Protein AF-A0A497JBJ8-F1 (afdb_monomer)

pLDDT: mean 74.03, std 16.76, range [29.61, 95.31]

Structure (mmCIF, N/CA/C/O backbone):
data_AF-A0A497JBJ8-F1
#
_entry.id   AF-A0A497JBJ8-F1
#
loop_
_atom_site.group_PDB
_atom_site.id
_atom_site.type_symbol
_atom_site.label_atom_id
_atom_site.label_alt_id
_atom_site.label_comp_id
_atom_site.label_asym_id
_atom_site.label_entity_id
_atom_site.label_seq_id
_atom_site.pdbx_PDB_ins_code
_atom_site.Cartn_x
_atom_site.Cartn_y
_atom_site.Cartn_z
_atom_site.occupancy
_atom_site.B_iso_or_equiv
_atom_site.auth_seq_id
_atom_site.auth_comp_id
_atom_site.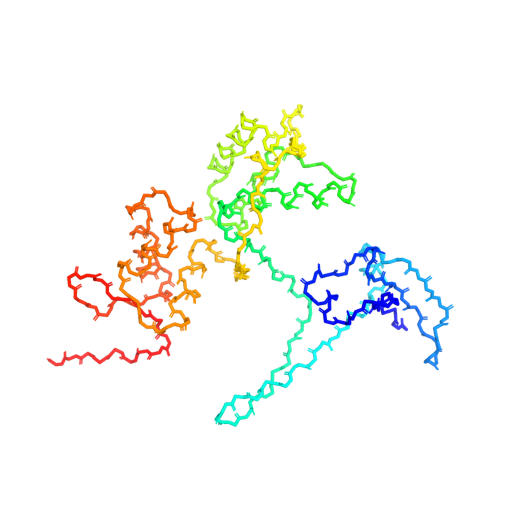auth_asym_id
_atom_site.auth_atom_id
_atom_site.pdbx_PDB_model_num
ATOM 1 N N . MET A 1 1 ? -12.194 19.991 -27.698 1.00 61.19 1 MET A N 1
ATOM 2 C CA . MET A 1 1 ? -13.024 18.857 -28.161 1.00 61.19 1 MET A CA 1
ATOM 3 C C . MET A 1 1 ? -12.540 17.621 -27.415 1.00 61.19 1 MET A C 1
ATOM 5 O O . MET A 1 1 ? -11.326 17.440 -27.381 1.00 61.19 1 MET A O 1
ATOM 9 N N . PRO A 1 2 ? -13.390 16.888 -26.672 1.00 79.44 2 PRO A N 1
ATOM 10 C CA . PRO A 1 2 ? -12.867 15.990 -25.649 1.00 79.44 2 PRO A CA 1
ATOM 11 C C . PRO A 1 2 ? -12.623 14.581 -26.190 1.00 79.44 2 PRO A C 1
ATOM 13 O O . PRO A 1 2 ? -13.564 13.861 -26.517 1.00 79.44 2 PRO A O 1
ATOM 16 N N . TRP A 1 3 ? -11.357 14.169 -26.179 1.00 85.94 3 TRP A N 1
ATOM 17 C CA . TRP A 1 3 ? -11.003 12.755 -26.106 1.00 85.94 3 TRP A CA 1
ATOM 18 C C . TRP A 1 3 ? -11.640 12.132 -24.865 1.00 85.94 3 TRP A C 1
ATOM 20 O O . TRP A 1 3 ? -11.809 12.806 -23.845 1.00 85.94 3 TRP A O 1
ATOM 30 N N . LYS A 1 4 ? -11.998 10.854 -24.927 1.00 88.56 4 LYS A N 1
ATOM 31 C CA . LYS A 1 4 ? -12.607 10.115 -23.819 1.00 88.56 4 LYS A CA 1
ATOM 32 C C . LYS A 1 4 ? -11.946 8.756 -23.676 1.00 88.56 4 LYS A C 1
ATOM 34 O O . LYS A 1 4 ? -11.524 8.168 -24.665 1.00 88.56 4 LYS A O 1
ATOM 39 N N . VAL A 1 5 ? -11.879 8.255 -22.451 1.00 83.50 5 VAL A N 1
ATOM 40 C CA . VAL A 1 5 ? -11.520 6.856 -22.202 1.00 83.50 5 VAL A CA 1
ATOM 41 C C . VAL A 1 5 ? -12.803 6.037 -22.161 1.00 83.50 5 VAL A C 1
ATOM 43 O O . VAL A 1 5 ? -13.723 6.379 -21.416 1.00 83.50 5 VAL A O 1
ATOM 46 N N . VAL A 1 6 ? -12.870 4.970 -22.950 1.00 85.12 6 VAL A N 1
ATOM 47 C CA . VAL A 1 6 ? -14.027 4.067 -23.018 1.00 85.12 6 VAL A CA 1
ATOM 48 C C . VAL A 1 6 ? -13.586 2.615 -22.824 1.00 85.12 6 VAL A C 1
ATOM 50 O O . VAL A 1 6 ? -12.450 2.283 -23.162 1.00 85.12 6 VAL A O 1
ATOM 53 N N . PRO A 1 7 ? -14.446 1.733 -22.292 1.00 82.94 7 PRO A N 1
ATOM 54 C CA . PRO A 1 7 ? -14.161 0.302 -22.267 1.00 82.94 7 PRO A CA 1
ATOM 55 C C . PRO A 1 7 ? -14.040 -0.297 -23.664 1.00 82.94 7 PRO A C 1
ATOM 57 O O . PRO A 1 7 ? -14.728 0.111 -24.608 1.00 82.94 7 PRO A O 1
ATOM 60 N N . LYS A 1 8 ? -13.194 -1.322 -23.763 1.00 85.69 8 LYS A N 1
ATOM 61 C CA . LYS A 1 8 ? -13.185 -2.230 -24.910 1.00 85.69 8 LYS A CA 1
ATOM 62 C C . LYS A 1 8 ? -14.463 -3.084 -24.950 1.00 85.69 8 LYS A C 1
ATOM 64 O O . LYS A 1 8 ? -15.099 -3.284 -23.914 1.00 85.69 8 LYS A O 1
ATOM 69 N N . PRO A 1 9 ? -14.860 -3.598 -26.131 1.00 79.62 9 PRO A N 1
ATOM 70 C CA . PRO A 1 9 ? -15.991 -4.516 -26.240 1.00 79.62 9 PRO A CA 1
ATOM 71 C C . PRO A 1 9 ? -15.822 -5.718 -25.302 1.00 79.62 9 PRO A C 1
ATOM 73 O O . PRO A 1 9 ? -14.762 -6.336 -25.277 1.00 79.62 9 PRO A O 1
ATOM 76 N N . GLY A 1 10 ? -16.859 -6.035 -24.525 1.00 72.81 10 GLY A N 1
ATOM 77 C CA . GLY A 1 10 ? -16.823 -7.115 -23.532 1.00 72.81 10 GLY A CA 1
ATOM 78 C C . GLY A 1 10 ? -16.255 -6.723 -22.164 1.00 72.81 10 GLY A C 1
ATOM 79 O O . GLY A 1 10 ? -16.323 -7.536 -21.253 1.00 72.81 10 GLY A O 1
ATOM 80 N N . VAL A 1 11 ? -15.758 -5.492 -22.000 1.00 68.81 11 VAL A N 1
ATOM 81 C CA . VAL A 1 11 ? -15.369 -4.926 -20.703 1.00 68.81 11 VAL A CA 1
ATOM 82 C C . VAL A 1 11 ? -16.446 -3.945 -20.256 1.00 68.81 11 VAL A C 1
ATOM 84 O O . VAL A 1 11 ? -16.861 -3.057 -21.000 1.00 68.81 11 VAL A O 1
ATOM 87 N N . SER A 1 12 ? -16.922 -4.089 -19.030 1.00 70.56 12 SER A N 1
ATOM 88 C CA . SER A 1 12 ? -17.868 -3.151 -18.438 1.00 70.56 12 SER A CA 1
ATOM 89 C C . SER A 1 12 ? -17.165 -1.888 -17.930 1.00 70.56 12 SER A C 1
ATOM 91 O O . SER A 1 12 ? -15.988 -1.881 -17.564 1.00 70.56 12 SER A O 1
ATOM 93 N N . VAL A 1 13 ? -17.910 -0.782 -17.846 1.00 58.81 13 VAL A N 1
ATOM 94 C CA . VAL A 1 13 ? -17.413 0.452 -17.209 1.00 58.81 13 VAL A CA 1
ATOM 95 C C . VAL A 1 13 ? -17.054 0.198 -15.732 1.00 58.81 13 VAL A C 1
ATOM 97 O O . VAL A 1 13 ? -16.137 0.831 -15.214 1.00 58.81 13 VAL A O 1
ATOM 100 N N . LEU A 1 14 ? -17.733 -0.755 -15.079 1.00 53.53 14 LEU A N 1
ATOM 101 C CA . LEU A 1 14 ? -17.453 -1.202 -13.709 1.00 53.53 14 LEU A CA 1
ATOM 102 C C . LEU A 1 14 ? -16.121 -1.961 -13.606 1.00 53.53 14 LEU A C 1
ATOM 104 O O . LEU A 1 14 ? -15.312 -1.651 -12.741 1.00 53.53 14 LEU A O 1
ATOM 108 N N . GLU A 1 15 ? -15.822 -2.873 -14.530 1.00 54.75 15 GLU A N 1
ATOM 109 C CA . GLU A 1 15 ? -14.519 -3.559 -14.561 1.00 54.75 15 GLU A CA 1
ATOM 110 C C . GLU A 1 15 ? -13.365 -2.582 -14.812 1.00 54.75 15 GLU A C 1
ATOM 112 O O . GLU A 1 15 ? -12.298 -2.693 -14.204 1.00 54.75 15 GLU A O 1
ATOM 117 N N . LEU A 1 16 ? -13.584 -1.570 -15.658 1.00 62.62 16 LEU A N 1
ATOM 118 C CA . LEU A 1 16 ? -12.633 -0.470 -15.826 1.00 62.62 16 LEU A CA 1
ATOM 119 C C . LEU A 1 16 ? -12.427 0.349 -14.547 1.00 62.62 16 LEU A C 1
ATOM 121 O O . LEU A 1 16 ? -11.340 0.896 -14.342 1.00 62.62 16 LEU A O 1
ATOM 125 N N . PHE A 1 17 ? -13.461 0.465 -13.716 1.00 55.47 17 PHE A N 1
ATOM 126 C CA . PHE A 1 17 ? -13.408 1.156 -12.433 1.00 55.47 17 PHE A CA 1
ATOM 127 C C . PHE A 1 17 ? -12.607 0.360 -11.395 1.00 55.47 17 PHE A C 1
ATOM 129 O O . PHE A 1 17 ? -11.749 0.945 -10.732 1.00 55.47 17 PHE A O 1
ATOM 136 N N . ASP A 1 18 ? -12.821 -0.952 -11.312 1.00 48.31 18 ASP A N 1
ATOM 137 C CA . ASP A 1 18 ? -12.159 -1.816 -10.329 1.00 48.31 18 ASP A CA 1
ATOM 138 C C . ASP A 1 18 ? -10.678 -2.053 -10.657 1.00 48.31 18 ASP A C 1
ATOM 140 O O . ASP A 1 18 ? -9.813 -2.010 -9.780 1.00 48.31 18 ASP A O 1
ATOM 144 N N . ILE A 1 19 ? -10.365 -2.278 -11.936 1.00 58.41 19 ILE A N 1
ATOM 145 C CA . ILE A 1 19 ? -9.031 -2.711 -12.386 1.00 58.41 19 ILE A CA 1
ATOM 146 C C . ILE A 1 19 ? -8.198 -1.517 -12.896 1.00 58.41 19 ILE A C 1
ATOM 148 O O . ILE A 1 19 ? -6.962 -1.541 -12.896 1.00 58.41 19 ILE A O 1
ATOM 152 N N . GLY A 1 20 ? -8.868 -0.426 -13.280 1.00 60.88 20 GLY A N 1
ATOM 153 C CA . GLY A 1 20 ? -8.272 0.748 -13.908 1.00 60.88 20 GLY A CA 1
ATOM 154 C C . GLY A 1 20 ? -8.031 0.564 -15.410 1.00 60.88 20 GLY A C 1
ATOM 155 O O . GLY A 1 20 ? -7.869 -0.549 -15.904 1.00 60.88 20 GLY A O 1
ATOM 156 N N . ALA A 1 21 ? -7.963 1.681 -16.140 1.00 71.31 21 ALA A N 1
ATOM 157 C CA . ALA A 1 21 ? -7.708 1.673 -17.579 1.00 71.31 21 ALA A CA 1
ATOM 158 C C . ALA A 1 21 ? -6.282 1.194 -17.914 1.00 71.31 21 ALA A C 1
ATOM 160 O O . ALA A 1 21 ? -5.283 1.723 -17.409 1.00 71.31 21 ALA A O 1
ATOM 161 N N . THR A 1 22 ? -6.207 0.203 -18.793 1.00 75.94 22 THR A N 1
ATOM 162 C CA . THR A 1 22 ? -5.011 -0.395 -19.383 1.00 75.94 22 THR A CA 1
ATOM 163 C C . THR A 1 22 ? -5.240 -0.592 -20.880 1.00 75.94 22 THR A C 1
ATOM 165 O O . THR A 1 22 ? -6.358 -0.473 -21.380 1.00 75.94 22 THR A O 1
ATOM 168 N N . ARG A 1 23 ? -4.170 -0.912 -21.611 1.00 78.00 23 ARG A N 1
ATOM 169 C CA . ARG A 1 23 ? -4.237 -1.177 -23.053 1.00 78.00 23 ARG A CA 1
ATOM 170 C C . ARG A 1 23 ? -5.196 -2.323 -23.407 1.00 78.00 23 ARG A C 1
ATOM 172 O O . ARG A 1 23 ? -5.775 -2.337 -24.490 1.00 78.00 23 ARG A O 1
ATOM 179 N N . ASP A 1 24 ? -5.360 -3.270 -22.491 1.00 77.69 24 ASP A N 1
ATOM 180 C CA . ASP A 1 24 ? -6.118 -4.498 -22.725 1.00 77.69 24 ASP A CA 1
ATOM 181 C C . ASP A 1 24 ? -7.616 -4.319 -22.462 1.00 77.69 24 ASP A C 1
ATOM 183 O O . ASP A 1 24 ? -8.419 -5.087 -22.983 1.00 77.69 24 ASP A O 1
ATOM 187 N N . ASN A 1 25 ? -8.006 -3.299 -21.688 1.00 75.62 25 ASN A N 1
ATOM 188 C CA . ASN A 1 25 ? -9.387 -3.133 -21.226 1.00 75.62 25 ASN A CA 1
ATOM 189 C C . ASN A 1 25 ? -10.030 -1.776 -21.581 1.00 75.62 25 ASN A C 1
ATOM 191 O O . ASN A 1 25 ? -11.242 -1.619 -21.420 1.00 75.62 25 ASN A O 1
ATOM 195 N N . ALA A 1 26 ? -9.258 -0.815 -22.096 1.00 86.06 26 ALA A N 1
ATOM 196 C CA . ALA A 1 26 ? -9.739 0.507 -22.485 1.00 86.06 26 ALA A CA 1
ATOM 197 C C . ALA A 1 26 ? -9.211 0.960 -23.849 1.00 86.06 26 ALA A C 1
ATOM 199 O O . ALA A 1 26 ? -8.125 0.579 -24.290 1.00 86.06 26 ALA A O 1
ATOM 200 N N . ASP A 1 27 ? -9.965 1.882 -24.441 1.00 89.62 27 ASP A N 1
ATOM 201 C CA . ASP A 1 27 ? -9.597 2.666 -25.611 1.00 89.62 27 ASP A CA 1
ATOM 202 C C . ASP A 1 27 ? -9.669 4.165 -25.314 1.00 89.62 27 ASP A C 1
ATOM 204 O O . ASP A 1 27 ? -10.431 4.630 -24.462 1.00 89.62 27 ASP A O 1
ATOM 208 N N . LEU A 1 28 ? -8.887 4.930 -26.064 1.00 89.62 28 LEU A N 1
ATOM 209 C CA . LEU A 1 28 ? -9.034 6.367 -26.223 1.00 89.62 28 LEU A CA 1
ATOM 210 C C . LEU A 1 28 ? -9.859 6.643 -27.470 1.00 89.62 28 LEU A C 1
ATOM 212 O O . LEU A 1 28 ? -9.486 6.255 -28.575 1.00 89.62 28 LEU A O 1
ATOM 216 N N . VAL A 1 29 ? -10.968 7.342 -27.286 1.00 91.00 29 VAL A N 1
ATOM 217 C CA . VAL A 1 29 ? -11.902 7.672 -28.351 1.00 91.00 29 VAL A CA 1
ATOM 218 C C . VAL A 1 29 ? -11.981 9.179 -28.535 1.00 91.00 29 VAL A C 1
ATOM 220 O O . VAL A 1 29 ? -12.169 9.930 -27.576 1.00 91.00 29 VAL A O 1
ATOM 223 N N . HIS A 1 30 ? -11.843 9.611 -29.783 1.00 89.06 30 HIS A N 1
ATOM 224 C CA . HIS A 1 30 ? -12.152 10.961 -30.225 1.00 89.06 30 HIS A CA 1
ATOM 225 C C . HIS A 1 30 ? -13.567 10.959 -30.804 1.00 89.06 30 HIS A C 1
ATOM 227 O O . HIS A 1 30 ? -13.851 10.207 -31.736 1.00 89.06 30 HIS A O 1
ATOM 233 N N . GLU A 1 31 ? -14.463 11.765 -30.237 1.00 84.88 31 GLU A N 1
ATOM 234 C CA . GLU A 1 31 ? -15.833 11.903 -30.736 1.00 84.88 31 GLU A CA 1
ATOM 235 C C . GLU A 1 31 ? -16.032 13.247 -31.435 1.00 84.8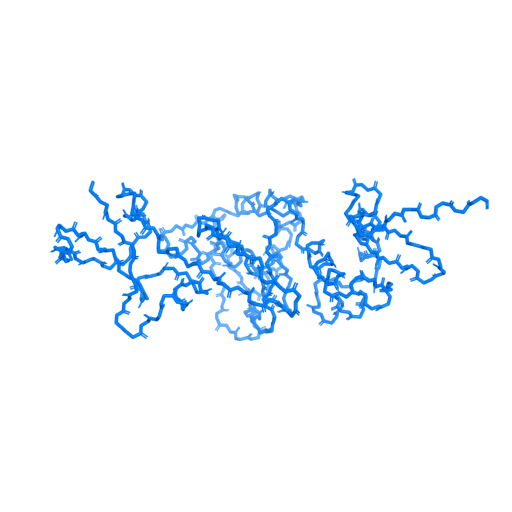8 31 GLU A C 1
ATOM 237 O O . GLU A 1 31 ? -15.716 14.302 -30.874 1.00 84.88 31 GLU A O 1
ATOM 242 N N . VAL A 1 32 ? -16.650 13.203 -32.616 1.00 80.50 32 VAL A N 1
ATOM 243 C CA . VAL A 1 32 ? -17.086 14.373 -33.384 1.00 80.50 32 VAL A CA 1
ATOM 244 C C . VAL A 1 32 ? -18.594 14.254 -33.593 1.00 80.50 32 VAL A C 1
ATOM 246 O O . VAL A 1 32 ? -19.075 13.275 -34.153 1.00 80.50 32 VAL A O 1
ATOM 249 N N . ASN A 1 33 ? -19.362 15.228 -33.094 1.00 80.31 33 ASN A N 1
ATOM 250 C CA . ASN A 1 33 ? -20.832 15.249 -33.183 1.00 80.31 33 ASN A CA 1
ATOM 251 C C . ASN A 1 33 ? -21.521 13.961 -32.677 1.00 80.31 33 ASN A C 1
ATOM 253 O O . ASN A 1 33 ? -22.545 13.544 -33.210 1.00 80.31 33 ASN A O 1
ATOM 257 N N . GLY A 1 34 ? -20.957 13.330 -31.641 1.00 72.00 34 GLY A N 1
ATOM 258 C CA . GLY A 1 34 ? -21.494 12.101 -31.043 1.00 72.00 34 GLY A CA 1
ATOM 259 C C . GLY A 1 34 ? -21.137 10.813 -31.789 1.00 72.00 34 GLY A C 1
ATOM 260 O O . GLY A 1 34 ? -21.564 9.740 -31.371 1.00 72.00 34 GLY A O 1
ATOM 261 N N . VAL A 1 35 ? -20.336 10.899 -32.854 1.00 79.12 35 VAL A N 1
ATOM 262 C CA . VAL A 1 35 ? -19.829 9.747 -33.604 1.00 79.12 35 VAL A CA 1
ATOM 263 C C . VAL A 1 35 ? -18.361 9.524 -33.256 1.00 79.12 35 VAL A C 1
ATOM 265 O O . VAL A 1 35 ? -17.589 10.478 -33.140 1.00 79.12 35 VAL A O 1
ATOM 268 N N . VAL A 1 36 ? -17.977 8.259 -33.073 1.00 80.44 36 VAL A N 1
ATOM 269 C CA . VAL A 1 36 ? -16.576 7.866 -32.883 1.00 80.44 36 VAL A CA 1
ATOM 270 C C . VAL A 1 36 ? -15.826 8.095 -34.189 1.00 80.44 36 VAL A C 1
ATOM 272 O O . VAL A 1 36 ? -16.041 7.382 -35.162 1.00 80.44 36 VAL A O 1
ATOM 275 N N . ASP A 1 37 ? -14.959 9.099 -34.184 1.00 86.00 37 ASP A N 1
ATOM 276 C CA . ASP A 1 37 ? -14.127 9.498 -35.319 1.00 86.00 37 ASP A CA 1
ATOM 277 C C . ASP A 1 37 ? -12.806 8.716 -35.317 1.00 86.00 37 ASP A C 1
ATOM 279 O O . ASP A 1 37 ? -12.406 8.129 -36.319 1.00 86.00 37 ASP A O 1
ATOM 283 N N . LEU A 1 38 ? -12.164 8.613 -34.146 1.00 86.38 38 LEU A N 1
ATOM 284 C CA . LEU A 1 38 ? -10.928 7.851 -33.964 1.00 86.38 38 LEU A CA 1
ATOM 285 C C . LEU A 1 38 ? -10.981 7.006 -32.696 1.00 86.38 38 LEU A C 1
ATOM 287 O O . LEU A 1 38 ? -11.494 7.435 -31.660 1.00 86.38 38 LEU A O 1
ATOM 291 N N . ARG A 1 39 ? -10.386 5.814 -32.778 1.00 90.19 39 ARG A N 1
ATOM 292 C CA . ARG A 1 39 ? -10.237 4.875 -31.667 1.00 90.19 39 ARG A CA 1
ATOM 293 C C . ARG A 1 39 ? -8.797 4.391 -31.603 1.00 90.19 39 ARG A C 1
ATOM 295 O O . ARG A 1 39 ? -8.275 3.858 -32.577 1.00 90.19 39 ARG A O 1
ATOM 302 N N . LEU A 1 40 ? -8.167 4.594 -30.458 1.00 88.75 40 LEU A N 1
ATOM 303 C CA . LEU A 1 40 ? -6.798 4.186 -30.179 1.00 88.75 40 LEU A CA 1
ATOM 304 C C . LEU A 1 40 ? -6.789 3.282 -28.954 1.00 88.75 40 LEU A C 1
ATOM 306 O O . LEU A 1 40 ? -7.561 3.494 -28.022 1.00 88.75 40 LEU A O 1
ATOM 310 N N . ASP A 1 41 ? -5.861 2.333 -28.921 1.00 87.00 41 ASP A N 1
ATOM 311 C CA . ASP A 1 41 ? -5.556 1.593 -27.700 1.00 87.00 41 ASP A CA 1
ATOM 312 C C . ASP A 1 41 ? -5.243 2.564 -26.550 1.00 87.00 41 ASP A C 1
ATOM 314 O O . ASP A 1 41 ? -4.537 3.566 -26.733 1.00 87.00 41 ASP A O 1
ATOM 318 N N . PHE A 1 42 ? -5.717 2.258 -25.340 1.00 82.06 42 PHE A N 1
ATOM 319 C CA . PHE A 1 42 ? -5.423 3.106 -24.193 1.00 82.06 42 PHE A CA 1
ATOM 320 C C . PHE A 1 42 ? -3.917 3.172 -23.909 1.00 82.06 42 PHE A C 1
ATOM 322 O O . PHE A 1 42 ? -3.250 2.178 -23.611 1.00 82.06 42 PHE A O 1
ATOM 329 N N . ASN A 1 43 ? -3.399 4.397 -23.922 1.00 81.88 43 ASN A N 1
ATOM 330 C CA . ASN A 1 43 ? -2.074 4.741 -23.441 1.00 81.88 43 ASN A CA 1
ATOM 331 C C . ASN A 1 43 ? -2.212 5.903 -22.461 1.00 81.88 43 ASN A C 1
ATOM 333 O O . ASN A 1 43 ? -2.731 6.964 -22.803 1.00 81.88 43 ASN A O 1
ATOM 337 N N . ARG A 1 44 ? -1.723 5.715 -21.236 1.00 69.00 44 ARG A N 1
ATOM 338 C CA . ARG A 1 44 ? -1.879 6.702 -20.168 1.00 69.00 44 ARG A CA 1
ATOM 339 C C . ARG A 1 44 ? -1.243 8.056 -20.495 1.00 69.00 44 ARG A C 1
ATOM 341 O O . ARG A 1 44 ? -1.849 9.083 -20.218 1.00 69.00 44 ARG A O 1
ATOM 348 N N . HIS A 1 45 ? -0.052 8.063 -21.089 1.00 70.06 45 HIS A N 1
ATOM 349 C CA . HIS A 1 45 ? 0.634 9.304 -21.449 1.00 70.06 45 HIS A CA 1
ATOM 350 C C . HIS A 1 45 ? -0.122 10.065 -22.534 1.00 70.06 45 HIS A C 1
ATOM 352 O O . HIS A 1 45 ? -0.260 11.283 -22.456 1.00 70.06 45 HIS A O 1
ATOM 358 N N . LEU A 1 46 ? -0.670 9.333 -23.505 1.00 72.81 46 LEU A N 1
ATOM 359 C CA . LEU A 1 46 ? -1.497 9.908 -24.556 1.00 72.81 46 LEU A CA 1
ATOM 360 C C . LEU A 1 46 ? -2.818 10.456 -23.993 1.00 72.81 46 LEU A C 1
ATOM 362 O O . LEU A 1 46 ? -3.204 11.574 -24.315 1.00 72.81 46 LEU A O 1
ATOM 366 N N . ALA A 1 47 ? -3.470 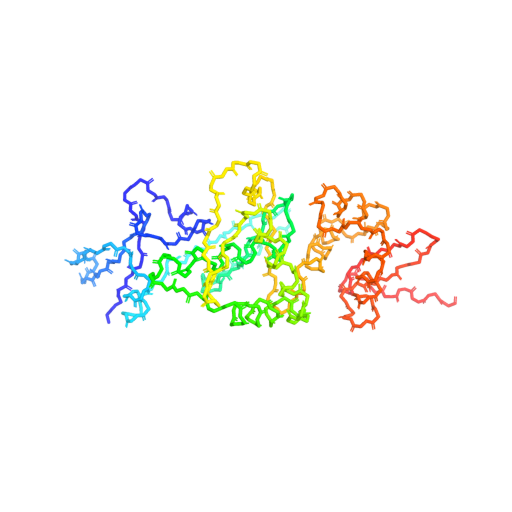9.718 -23.092 1.00 77.31 47 ALA A N 1
ATOM 367 C CA . ALA A 1 47 ? -4.696 10.146 -22.417 1.00 77.31 47 ALA A CA 1
ATOM 368 C C . ALA A 1 47 ? -4.503 11.458 -21.635 1.00 77.31 47 ALA A C 1
ATOM 370 O O . ALA A 1 47 ? -5.322 12.371 -21.733 1.00 77.31 47 ALA A O 1
ATOM 371 N N . GLU A 1 48 ? -3.408 11.559 -20.877 1.00 72.56 48 GLU A N 1
ATOM 372 C CA . GLU A 1 48 ? -3.053 12.746 -20.092 1.00 72.56 48 GLU A CA 1
ATOM 373 C C . GLU A 1 48 ? -2.733 13.945 -21.005 1.00 72.56 48 GLU A C 1
ATOM 375 O O . GLU A 1 48 ? -3.247 15.042 -20.776 1.00 72.56 48 GLU A O 1
ATOM 380 N N . ALA A 1 49 ? -1.961 13.735 -22.080 1.00 72.94 49 ALA A N 1
ATOM 381 C CA . ALA A 1 49 ? -1.620 14.776 -23.054 1.00 72.94 49 ALA A CA 1
ATOM 382 C C . ALA A 1 49 ? -2.853 15.324 -23.792 1.00 72.94 49 ALA A C 1
ATOM 384 O O . ALA A 1 49 ? -2.992 16.534 -23.971 1.00 72.94 49 ALA A O 1
ATOM 385 N N . LEU A 1 50 ? -3.782 14.440 -24.160 1.00 79.62 50 LEU A N 1
ATOM 386 C CA . LEU A 1 50 ? -5.031 14.786 -24.843 1.00 79.62 50 LEU A CA 1
ATOM 387 C C . LEU A 1 50 ? -6.111 15.325 -23.893 1.00 79.62 50 LEU A C 1
ATOM 389 O O . LEU A 1 50 ? -7.209 15.661 -24.342 1.00 79.62 50 LEU A O 1
ATOM 393 N N . ARG A 1 51 ? -5.817 15.397 -22.584 1.00 78.19 51 ARG A N 1
ATOM 394 C CA . ARG A 1 51 ? -6.774 15.735 -21.517 1.00 78.19 51 ARG A CA 1
ATOM 395 C C . ARG A 1 51 ? -8.064 14.919 -21.645 1.00 78.19 51 ARG A C 1
ATOM 397 O O . ARG A 1 51 ? -9.168 15.454 -21.523 1.00 78.19 51 ARG A O 1
ATOM 404 N N . ALA A 1 52 ? -7.911 13.627 -21.933 1.00 78.69 52 ALA A N 1
ATOM 405 C CA . ALA A 1 52 ? -9.028 12.739 -22.182 1.00 78.69 52 ALA A CA 1
ATOM 406 C C . ALA A 1 52 ? -9.931 12.642 -20.943 1.00 78.69 52 ALA A C 1
ATOM 408 O O . ALA A 1 52 ? -9.470 12.465 -19.813 1.00 78.69 52 ALA A O 1
ATOM 409 N N . ARG A 1 53 ? -11.242 12.757 -21.151 1.00 74.06 53 ARG A N 1
ATOM 410 C CA . ARG A 1 53 ? -12.251 12.654 -20.101 1.00 74.06 53 ARG A CA 1
ATOM 411 C C . ARG A 1 53 ? -12.363 11.205 -19.632 1.00 74.06 53 ARG A C 1
ATOM 413 O O . ARG A 1 53 ? -12.664 10.311 -20.422 1.00 74.06 53 ARG A O 1
ATOM 420 N N . MET A 1 54 ? -12.177 10.995 -18.331 1.00 66.69 54 MET A N 1
ATOM 421 C CA . MET A 1 54 ? -12.376 9.696 -17.686 1.00 66.69 54 MET A CA 1
ATOM 422 C C . MET A 1 54 ? -13.876 9.442 -17.417 1.00 66.69 54 MET A C 1
ATOM 424 O O . MET A 1 54 ? -14.587 10.374 -17.017 1.00 66.69 54 MET A O 1
ATOM 428 N N . PRO A 1 55 ? -14.376 8.209 -17.612 1.00 60.75 55 PRO A N 1
ATOM 429 C CA . PRO A 1 55 ? -15.796 7.878 -17.470 1.00 60.75 55 PRO A CA 1
ATOM 430 C C . PRO A 1 55 ? -16.236 7.855 -16.002 1.00 60.75 55 PRO A C 1
ATOM 432 O O . PRO A 1 55 ? -15.756 7.030 -15.237 1.00 60.75 55 PRO A O 1
ATOM 435 N N . THR A 1 56 ? -17.126 8.766 -15.585 1.00 48.09 56 THR A N 1
ATOM 436 C CA . THR A 1 56 ? -17.540 8.932 -14.172 1.00 48.09 56 THR A CA 1
ATOM 437 C C . THR A 1 56 ? -18.733 8.056 -13.849 1.00 48.09 56 THR A C 1
ATOM 439 O O . THR A 1 56 ? -19.793 8.237 -14.441 1.00 48.09 56 THR A O 1
ATOM 442 N N . ILE A 1 57 ? -18.578 7.138 -12.895 1.00 46.09 57 ILE A N 1
ATOM 443 C CA . ILE A 1 57 ? -19.697 6.343 -12.393 1.00 46.09 57 ILE A CA 1
ATOM 444 C C . ILE A 1 57 ? -20.354 7.125 -11.258 1.00 46.09 57 ILE A C 1
ATOM 446 O O . ILE A 1 57 ? -19.722 7.445 -10.250 1.00 46.09 57 ILE A O 1
ATOM 450 N N . ARG A 1 58 ? -21.632 7.453 -11.438 1.00 41.81 58 ARG A N 1
ATOM 451 C CA . ARG A 1 58 ? -22.511 7.874 -10.346 1.00 41.81 58 ARG A CA 1
ATOM 452 C C . ARG A 1 58 ? -23.141 6.604 -9.790 1.00 41.81 58 ARG A C 1
ATOM 454 O O . ARG A 1 58 ? -23.830 5.913 -10.529 1.00 41.81 58 ARG A O 1
ATOM 461 N N . MET A 1 59 ? -22.850 6.274 -8.536 1.00 41.34 59 MET A N 1
ATOM 462 C CA . MET A 1 59 ? -23.518 5.174 -7.846 1.00 41.34 59 MET A CA 1
ATOM 463 C C . MET A 1 59 ? -24.560 5.761 -6.905 1.00 41.34 59 MET A C 1
ATOM 465 O O . MET A 1 59 ? -24.218 6.506 -5.985 1.00 41.34 59 MET A O 1
ATOM 469 N N . ASP A 1 60 ? -25.817 5.409 -7.137 1.00 40.81 60 ASP A N 1
ATOM 470 C CA . ASP A 1 60 ? -26.879 5.611 -6.165 1.00 40.81 60 ASP A CA 1
ATOM 471 C C . ASP A 1 60 ? -26.831 4.432 -5.188 1.00 40.81 60 ASP A C 1
ATOM 473 O O . ASP A 1 60 ? -27.034 3.282 -5.573 1.00 40.81 60 ASP A O 1
ATOM 477 N N . VAL A 1 61 ? -26.483 4.701 -3.930 1.00 40.66 61 VAL A N 1
ATOM 478 C CA . VAL A 1 61 ? -26.493 3.686 -2.871 1.00 40.66 61 VAL A CA 1
ATOM 479 C C . VAL A 1 61 ? -27.743 3.915 -2.034 1.00 40.66 61 VAL A C 1
ATOM 481 O O . VAL A 1 61 ? -27.822 4.882 -1.273 1.00 40.66 61 VAL A O 1
ATOM 484 N N . GLU A 1 62 ? -28.728 3.031 -2.175 1.00 36.81 62 GLU A N 1
ATOM 485 C CA . GLU A 1 62 ? -29.850 2.967 -1.242 1.00 36.81 62 GLU A CA 1
ATOM 486 C C . GLU A 1 62 ? -29.376 2.336 0.065 1.00 36.81 62 GLU A C 1
ATOM 488 O O . GLU A 1 62 ? -29.082 1.145 0.149 1.00 36.81 62 GLU A O 1
ATOM 493 N N . THR A 1 63 ? -29.282 3.155 1.108 1.00 40.25 63 THR A N 1
ATOM 494 C CA . THR A 1 63 ? -29.191 2.661 2.479 1.00 40.25 63 THR A CA 1
ATOM 495 C C . THR A 1 63 ? -30.599 2.528 3.070 1.00 40.25 63 THR A C 1
ATOM 497 O O . THR A 1 63 ? -31.485 3.313 2.718 1.00 40.25 63 THR A O 1
ATOM 500 N N . PRO A 1 64 ? -30.824 1.610 4.032 1.00 40.16 64 PRO A N 1
ATOM 501 C CA . PRO A 1 64 ? -32.146 1.356 4.624 1.00 40.16 64 PRO A CA 1
ATOM 502 C C . PRO A 1 64 ? -32.819 2.556 5.323 1.00 40.16 64 PRO A C 1
ATOM 504 O O . PRO A 1 64 ? -33.929 2.421 5.823 1.00 40.16 64 PRO A O 1
ATOM 507 N N . ARG A 1 65 ? -32.155 3.718 5.419 1.00 38.12 65 ARG A N 1
ATOM 508 C CA . ARG A 1 65 ? -32.628 4.918 6.136 1.00 38.12 65 ARG A CA 1
ATOM 509 C C . ARG A 1 65 ? -32.809 6.162 5.250 1.00 38.12 65 ARG A C 1
ATOM 511 O O . ARG A 1 65 ? -32.870 7.269 5.772 1.00 38.12 65 ARG A O 1
ATOM 518 N N . GLY A 1 66 ? -32.932 5.991 3.934 1.00 44.12 66 GLY A N 1
ATOM 519 C CA . GLY A 1 66 ? -33.150 7.090 2.988 1.00 44.12 66 GLY A CA 1
ATOM 520 C C . GLY A 1 66 ? -31.846 7.509 2.312 1.00 44.12 66 GLY A C 1
ATOM 521 O O . GLY A 1 66 ? -30.922 8.017 2.948 1.00 44.12 66 GLY A O 1
ATOM 522 N N . GLY A 1 67 ? -31.765 7.240 1.008 1.00 41.03 67 GLY A N 1
ATOM 523 C CA . GLY A 1 67 ? -30.541 7.344 0.218 1.00 41.03 67 GLY A CA 1
ATOM 524 C C . GLY A 1 67 ? -29.944 8.753 0.188 1.00 41.03 67 GLY A C 1
ATOM 525 O O . GLY A 1 67 ? -30.604 9.729 -0.171 1.00 41.03 67 GLY A O 1
ATOM 526 N N . ARG A 1 68 ? -28.649 8.854 0.502 1.00 42.31 68 ARG A N 1
ATOM 527 C CA . ARG A 1 68 ? -27.818 10.008 0.135 1.00 42.31 68 ARG A CA 1
ATOM 528 C C . ARG A 1 68 ? -27.157 9.721 -1.211 1.00 42.31 68 ARG A C 1
ATOM 530 O O . ARG A 1 68 ? -26.486 8.705 -1.367 1.00 42.31 68 ARG A O 1
ATOM 537 N N . ARG A 1 69 ? -27.305 10.640 -2.169 1.00 41.69 69 ARG A N 1
ATOM 538 C CA . ARG A 1 69 ? -26.593 10.595 -3.456 1.00 41.69 69 ARG A CA 1
ATOM 539 C C . ARG A 1 69 ? -25.143 11.020 -3.242 1.00 41.69 69 ARG A C 1
ATOM 541 O O . ARG A 1 69 ? -24.893 12.160 -2.857 1.00 41.69 69 ARG A O 1
ATOM 548 N N . PHE A 1 70 ? -24.192 10.131 -3.515 1.00 41.62 70 PHE A N 1
ATOM 549 C CA . PHE A 1 70 ? -22.767 10.457 -3.495 1.00 41.62 70 PHE A CA 1
ATOM 550 C C . PHE A 1 70 ? -22.214 10.466 -4.924 1.00 41.62 70 PHE A C 1
ATOM 552 O O . PHE A 1 70 ? -22.267 9.467 -5.635 1.00 41.62 70 PHE A O 1
ATOM 559 N N . ALA A 1 71 ? -21.647 11.597 -5.349 1.00 38.03 71 ALA A N 1
ATOM 560 C CA . ALA A 1 71 ? -20.868 11.681 -6.581 1.00 38.03 71 ALA A CA 1
ATOM 561 C C . ALA A 1 71 ? -19.379 11.523 -6.238 1.00 38.03 71 ALA A C 1
ATOM 563 O O . ALA A 1 71 ? -18.835 12.319 -5.473 1.00 38.03 71 ALA A O 1
ATOM 564 N N . ARG A 1 72 ? -18.712 10.499 -6.785 1.00 42.16 72 ARG A N 1
ATOM 565 C CA . ARG A 1 72 ? -17.272 10.264 -6.586 1.00 42.16 72 ARG A CA 1
ATOM 566 C C . ARG A 1 72 ? -16.520 10.519 -7.892 1.00 42.16 72 ARG A C 1
ATOM 568 O O . ARG A 1 72 ? -16.806 9.900 -8.912 1.00 42.16 72 ARG A O 1
ATOM 575 N N . GLU A 1 73 ? -15.553 11.432 -7.865 1.00 38.25 73 GLU A N 1
ATOM 576 C CA . GLU A 1 73 ? -14.675 11.702 -9.009 1.00 38.25 73 GLU A CA 1
ATOM 577 C C . GLU A 1 73 ? -13.595 10.615 -9.158 1.00 38.25 73 GLU A C 1
ATOM 579 O O . GLU A 1 73 ? -12.957 10.208 -8.185 1.00 38.25 73 GLU A O 1
ATOM 584 N N . LEU A 1 74 ? -13.346 10.172 -10.396 1.00 47.47 74 LEU A N 1
ATOM 585 C CA . LEU A 1 74 ? -12.450 9.046 -10.732 1.00 47.47 74 LEU A CA 1
ATOM 586 C C . LEU A 1 74 ? -10.955 9.396 -10.703 1.00 47.47 74 LEU A C 1
ATOM 588 O O . LEU A 1 74 ? -10.113 8.566 -11.039 1.00 47.47 74 LEU A O 1
ATOM 592 N N . GLY A 1 75 ? -10.607 10.651 -10.419 1.00 37.59 75 GLY A N 1
ATOM 593 C CA . GLY A 1 75 ? -9.262 11.169 -10.678 1.00 37.59 75 GLY A CA 1
ATOM 594 C C . GLY A 1 75 ? -8.212 10.754 -9.647 1.00 37.59 75 GLY A C 1
ATOM 595 O O . GLY A 1 75 ? -7.017 10.770 -9.938 1.00 37.59 75 GLY A O 1
ATOM 596 N N . ARG A 1 76 ? -8.619 10.364 -8.433 1.00 42.38 76 ARG A N 1
ATOM 597 C CA . ARG A 1 76 ? -7.675 9.927 -7.398 1.00 42.38 76 ARG A CA 1
ATOM 598 C C . ARG A 1 76 ? -7.601 8.410 -7.386 1.00 42.38 76 ARG A C 1
ATOM 600 O O . ARG A 1 76 ? -8.463 7.749 -6.817 1.00 42.38 76 ARG A O 1
ATOM 607 N N . ARG A 1 77 ? -6.530 7.869 -7.976 1.00 47.16 77 ARG A N 1
ATOM 608 C CA . ARG A 1 77 ? -6.123 6.468 -7.798 1.00 47.16 77 ARG A CA 1
ATOM 609 C C . ARG A 1 77 ? -5.997 6.201 -6.293 1.00 47.16 77 ARG A C 1
ATOM 611 O O . ARG A 1 77 ? -5.000 6.594 -5.685 1.00 47.16 77 ARG A O 1
ATOM 618 N N . LYS A 1 78 ? -7.000 5.568 -5.684 1.00 54.84 78 LYS A N 1
ATOM 619 C CA . LYS A 1 78 ? -6.811 4.957 -4.370 1.00 54.84 78 LYS A CA 1
ATOM 620 C C . LYS A 1 78 ? -5.915 3.752 -4.595 1.00 54.84 78 LYS A C 1
ATOM 622 O O . LYS A 1 78 ? -6.207 2.912 -5.441 1.00 54.84 78 LYS A O 1
ATOM 627 N N . ARG A 1 79 ? -4.771 3.723 -3.917 1.00 59.28 79 ARG A N 1
ATOM 628 C CA . ARG A 1 79 ? -3.935 2.524 -3.923 1.00 59.28 79 ARG A CA 1
ATOM 629 C C . ARG A 1 79 ? -4.625 1.478 -3.064 1.00 59.28 79 ARG A C 1
ATOM 631 O O . ARG A 1 79 ? -5.160 1.810 -2.008 1.00 59.28 79 ARG A O 1
ATOM 638 N N . MET A 1 80 ? -4.641 0.258 -3.566 1.00 65.06 80 MET A N 1
ATOM 639 C CA . MET A 1 80 ? -5.278 -0.891 -2.950 1.00 65.06 80 MET A CA 1
ATOM 640 C C . MET A 1 80 ? -4.181 -1.875 -2.594 1.00 65.06 80 MET A C 1
ATOM 642 O O . MET A 1 80 ? -3.348 -2.162 -3.444 1.00 65.06 80 MET A O 1
ATOM 646 N N . LEU A 1 81 ? -4.165 -2.370 -1.361 1.00 66.50 81 LEU A N 1
ATOM 647 C CA . LEU A 1 81 ? -3.270 -3.458 -0.982 1.00 66.50 81 LEU A CA 1
ATOM 648 C C . LEU A 1 81 ? -4.063 -4.719 -0.692 1.00 66.50 81 LEU A C 1
ATOM 650 O O . LEU A 1 81 ? -5.172 -4.668 -0.166 1.00 66.50 81 LEU A O 1
ATOM 654 N N . TYR A 1 82 ? -3.441 -5.843 -1.006 1.00 65.44 82 TYR A N 1
ATOM 655 C CA . TYR A 1 82 ? -3.921 -7.176 -0.703 1.00 65.44 82 TYR A CA 1
ATOM 656 C C . TYR A 1 82 ? -3.568 -7.523 0.746 1.00 65.44 82 TYR A C 1
ATOM 658 O O . TYR A 1 82 ? -2.482 -7.209 1.248 1.00 65.44 82 TYR A O 1
ATOM 666 N N . SER A 1 83 ? -4.460 -8.190 1.462 1.00 63.56 83 SER A N 1
ATOM 667 C CA . SER A 1 83 ? -4.106 -8.767 2.757 1.00 63.56 83 SER A CA 1
ATOM 668 C C . SER A 1 83 ? -3.087 -9.919 2.589 1.00 63.56 83 SER A C 1
ATOM 670 O O . SER A 1 83 ? -2.772 -10.361 1.487 1.00 63.56 83 SER A O 1
ATOM 672 N N . GLY A 1 84 ? -2.435 -10.347 3.675 1.00 63.38 84 GLY A N 1
ATOM 673 C CA . GLY A 1 84 ? -1.509 -11.495 3.650 1.00 63.38 84 GLY A CA 1
ATOM 674 C C . GLY A 1 84 ? -0.046 -11.203 3.274 1.00 63.38 84 GLY A C 1
ATOM 675 O O . GLY A 1 84 ? 0.822 -12.043 3.528 1.00 63.38 84 GLY A O 1
ATOM 676 N N . SER A 1 85 ? 0.271 -10.006 2.767 1.00 71.75 85 SER A N 1
ATOM 677 C CA . SER A 1 85 ? 1.650 -9.541 2.534 1.00 71.75 85 SER A CA 1
ATOM 678 C C . SER A 1 85 ? 1.918 -8.186 3.182 1.00 71.75 85 SER A C 1
ATOM 680 O O . SER A 1 85 ? 1.039 -7.341 3.257 1.00 71.75 85 SER A O 1
ATOM 682 N N . SER A 1 86 ? 3.156 -7.926 3.613 1.00 79.25 86 SER A N 1
ATOM 683 C CA . SER A 1 86 ? 3.516 -6.618 4.185 1.00 79.25 86 SER A CA 1
ATOM 684 C C . SER A 1 86 ? 3.191 -5.477 3.207 1.00 79.25 86 SER A C 1
ATOM 686 O O . SER A 1 86 ? 3.612 -5.559 2.049 1.00 79.25 86 SER A O 1
ATOM 688 N N . PRO A 1 87 ? 2.522 -4.399 3.658 1.00 80.69 87 PRO A N 1
ATOM 689 C CA . PRO A 1 87 ? 2.037 -3.359 2.760 1.00 80.69 87 PRO A CA 1
ATOM 690 C C . PRO A 1 87 ? 3.173 -2.660 2.006 1.00 80.69 87 PRO A C 1
ATOM 692 O O . PRO A 1 87 ? 3.096 -2.418 0.810 1.00 80.69 87 PRO A O 1
ATOM 695 N N . PHE A 1 88 ? 4.302 -2.444 2.677 1.00 87.31 88 PHE A N 1
ATOM 696 C CA . PHE A 1 88 ? 5.489 -1.857 2.061 1.00 87.31 88 PHE A CA 1
ATOM 697 C C . PHE A 1 88 ? 6.063 -2.717 0.929 1.00 87.31 88 PHE A C 1
ATOM 699 O O . PHE A 1 88 ? 6.533 -2.175 -0.063 1.00 87.31 88 PHE A O 1
ATOM 706 N N . ARG A 1 89 ? 6.028 -4.054 1.058 1.00 87.00 89 ARG A N 1
ATOM 707 C CA . ARG A 1 89 ? 6.520 -4.960 0.003 1.00 87.00 89 ARG A CA 1
ATOM 708 C C . ARG A 1 89 ? 5.651 -4.879 -1.242 1.00 87.00 89 ARG A C 1
ATOM 710 O O . ARG A 1 89 ? 6.183 -4.907 -2.342 1.00 87.00 89 ARG A O 1
ATOM 717 N N . GLN A 1 90 ? 4.341 -4.775 -1.046 1.00 83.62 90 GLN A N 1
ATOM 718 C CA . GLN A 1 90 ? 3.384 -4.625 -2.134 1.00 83.62 90 GLN A CA 1
ATOM 719 C C . GLN A 1 90 ? 3.573 -3.292 -2.854 1.00 83.62 90 GLN A C 1
ATOM 721 O O . GLN A 1 90 ? 3.699 -3.288 -4.068 1.00 83.62 90 GLN A O 1
ATOM 726 N N . ILE A 1 91 ? 3.722 -2.189 -2.112 1.00 86.69 91 ILE A N 1
ATOM 727 C CA . ILE A 1 91 ? 3.993 -0.869 -2.703 1.00 86.69 91 ILE A CA 1
ATOM 728 C C . ILE A 1 91 ? 5.293 -0.890 -3.523 1.00 86.69 91 ILE A C 1
ATOM 730 O O . ILE A 1 91 ? 5.334 -0.354 -4.627 1.00 86.69 91 ILE A O 1
ATOM 734 N N . ILE A 1 92 ? 6.353 -1.525 -3.009 1.00 90.38 92 ILE A N 1
ATOM 735 C CA . ILE A 1 92 ? 7.617 -1.691 -3.744 1.00 90.38 92 ILE A CA 1
ATOM 736 C C . ILE A 1 92 ? 7.393 -2.488 -5.040 1.00 90.38 92 ILE A C 1
ATOM 738 O O . ILE A 1 92 ? 7.818 -2.039 -6.101 1.00 90.38 92 ILE A O 1
ATOM 742 N N . ASP A 1 93 ? 6.725 -3.643 -4.967 1.00 87.00 93 ASP A N 1
ATOM 743 C CA . ASP A 1 93 ? 6.446 -4.503 -6.129 1.00 87.00 93 ASP A CA 1
ATOM 744 C C . ASP A 1 93 ? 5.583 -3.786 -7.184 1.00 87.00 93 ASP A C 1
ATOM 746 O O . ASP A 1 93 ? 5.879 -3.835 -8.378 1.00 87.00 93 ASP A O 1
ATOM 750 N N . GLU A 1 94 ? 4.559 -3.048 -6.757 1.00 84.31 94 GLU A N 1
ATOM 751 C CA . GLU A 1 94 ? 3.705 -2.245 -7.636 1.00 84.31 94 GLU A CA 1
ATOM 752 C C . GLU A 1 94 ? 4.461 -1.119 -8.333 1.00 84.31 94 GLU A C 1
ATOM 754 O O . GLU A 1 94 ? 4.249 -0.878 -9.523 1.00 84.31 94 GLU A O 1
ATOM 759 N N . GLU A 1 95 ? 5.334 -0.412 -7.614 1.00 88.44 95 GLU A N 1
ATOM 760 C CA . GLU A 1 95 ? 6.160 0.632 -8.212 1.00 88.44 95 GLU A CA 1
ATOM 761 C C . GLU A 1 95 ? 7.122 0.045 -9.243 1.00 88.44 95 GLU A C 1
ATOM 763 O O . GLU A 1 95 ? 7.209 0.578 -10.348 1.00 88.44 95 GLU A O 1
ATOM 768 N N . ILE A 1 96 ? 7.780 -1.076 -8.938 1.00 87.75 96 ILE A N 1
ATOM 769 C CA . ILE A 1 96 ? 8.679 -1.752 -9.884 1.00 87.75 96 ILE A CA 1
ATOM 770 C C . ILE A 1 96 ? 7.923 -2.150 -11.157 1.00 87.75 96 ILE A C 1
ATOM 772 O O . ILE A 1 96 ? 8.369 -1.824 -12.253 1.00 87.75 96 ILE A O 1
ATOM 776 N N . ARG A 1 97 ? 6.744 -2.769 -11.032 1.00 80.00 97 ARG A N 1
ATOM 777 C CA . ARG A 1 97 ? 5.904 -3.141 -12.187 1.00 80.00 97 ARG A CA 1
ATOM 778 C C . ARG A 1 97 ? 5.410 -1.940 -12.973 1.00 80.00 97 ARG A C 1
ATOM 780 O O . ARG A 1 97 ? 5.320 -1.992 -14.193 1.00 80.00 97 ARG A O 1
ATOM 787 N N . ARG A 1 98 ? 5.048 -0.858 -12.280 1.00 80.06 98 ARG A N 1
ATOM 788 C CA . ARG A 1 98 ? 4.639 0.389 -12.929 1.00 80.06 98 ARG A CA 1
ATOM 789 C C . ARG A 1 98 ? 5.801 1.001 -13.701 1.00 80.06 98 ARG A C 1
ATOM 791 O O . ARG A 1 98 ? 5.573 1.575 -14.753 1.00 80.06 98 ARG A O 1
ATOM 798 N N . ALA A 1 99 ? 7.023 0.920 -13.186 1.00 80.06 99 ALA A N 1
ATOM 799 C CA . ALA A 1 99 ? 8.194 1.359 -13.930 1.00 80.06 99 ALA A CA 1
ATOM 800 C C . ALA A 1 99 ? 8.416 0.466 -15.157 1.00 80.06 99 ALA A C 1
ATOM 802 O O . ALA A 1 99 ? 8.535 0.993 -16.257 1.00 80.06 99 ALA A O 1
ATOM 803 N N . GLU A 1 100 ? 8.356 -0.857 -14.987 1.00 75.88 100 GLU A N 1
ATOM 804 C CA . GLU A 1 100 ? 8.490 -1.837 -16.071 1.00 75.88 100 GLU A CA 1
ATOM 805 C C . GLU A 1 100 ? 7.463 -1.603 -17.191 1.00 75.88 100 GLU A C 1
ATOM 807 O O . GLU A 1 100 ? 7.842 -1.511 -18.355 1.00 75.88 100 GLU A O 1
ATOM 812 N N . SER A 1 101 ? 6.184 -1.393 -16.856 1.00 69.88 101 SER A N 1
ATOM 813 C CA . SER A 1 101 ? 5.134 -1.112 -17.850 1.00 69.88 101 SER A CA 1
ATOM 814 C C . SER A 1 101 ? 5.304 0.223 -18.578 1.00 69.88 101 SER A C 1
ATOM 816 O O . SER A 1 101 ? 4.706 0.434 -19.631 1.00 69.88 101 SER A O 1
ATOM 818 N N . LEU A 1 102 ? 6.127 1.119 -18.032 1.00 75.56 102 LEU A N 1
ATOM 819 C CA . LEU A 1 102 ? 6.504 2.393 -18.636 1.00 75.56 102 LEU A CA 1
ATOM 820 C C . LEU A 1 102 ? 7.894 2.347 -19.290 1.00 75.56 102 LEU A C 1
ATOM 822 O O . LEU A 1 102 ? 8.415 3.399 -19.654 1.00 75.56 102 LEU A O 1
ATOM 826 N N . ASN A 1 103 ? 8.513 1.166 -19.423 1.00 78.38 103 ASN A N 1
ATOM 827 C CA . ASN A 1 103 ? 9.898 0.993 -19.882 1.00 78.38 103 ASN A CA 1
ATOM 828 C C . ASN A 1 103 ? 10.915 1.827 -19.076 1.00 78.38 103 ASN A C 1
ATOM 830 O O . ASN A 1 103 ? 11.914 2.319 -19.602 1.00 78.38 103 ASN A O 1
ATOM 834 N N . ARG A 1 104 ? 10.655 2.008 -17.779 1.00 83.69 104 ARG A N 1
ATOM 835 C CA . ARG A 1 104 ? 11.516 2.710 -16.822 1.00 83.69 104 ARG A CA 1
ATOM 836 C C . ARG A 1 104 ? 12.071 1.731 -15.795 1.00 83.69 104 ARG A C 1
ATOM 838 O O . ARG A 1 104 ? 11.492 0.685 -15.523 1.00 83.69 104 ARG A O 1
ATOM 845 N N . VAL A 1 105 ? 13.181 2.112 -15.172 1.00 87.12 105 VAL A N 1
ATOM 846 C CA . VAL A 1 105 ? 13.791 1.366 -14.068 1.00 87.12 105 VAL A CA 1
ATOM 847 C C . VAL A 1 105 ? 14.100 2.345 -12.949 1.00 87.12 105 VAL A C 1
ATOM 849 O O . VAL A 1 105 ? 14.661 3.408 -13.208 1.00 87.12 105 VAL A O 1
ATOM 852 N N . TYR A 1 106 ? 13.736 1.995 -11.719 1.00 91.69 106 TYR A N 1
ATOM 853 C CA . TYR A 1 106 ? 14.057 2.825 -10.565 1.00 91.69 106 TYR A CA 1
ATOM 854 C C . TYR A 1 106 ? 15.478 2.584 -10.066 1.00 91.69 106 TYR A C 1
ATOM 856 O O . TYR A 1 106 ? 15.948 1.440 -10.006 1.00 91.69 106 TYR A O 1
ATOM 864 N N . GLY A 1 107 ? 16.122 3.659 -9.610 1.00 95.31 107 GLY A N 1
ATOM 865 C CA . GLY A 1 107 ? 17.269 3.543 -8.717 1.00 95.31 107 GLY A CA 1
ATOM 866 C C . GLY A 1 107 ? 16.859 2.968 -7.356 1.00 95.31 107 GLY A C 1
ATOM 867 O O . GLY A 1 107 ? 15.755 3.207 -6.867 1.00 95.31 107 GLY A O 1
ATOM 868 N N . PHE A 1 108 ? 17.755 2.221 -6.713 1.00 94.25 108 PHE A N 1
ATOM 869 C CA . PHE A 1 108 ? 17.544 1.649 -5.380 1.00 94.25 108 PHE A CA 1
ATOM 870 C C . PHE A 1 108 ? 17.233 2.729 -4.337 1.00 94.25 108 PHE A C 1
ATOM 872 O O . PHE A 1 108 ? 16.293 2.592 -3.555 1.00 94.25 108 PHE A O 1
ATOM 879 N N . GLU A 1 109 ? 18.004 3.814 -4.363 1.00 95.25 109 GLU A N 1
ATOM 880 C CA . GLU A 1 109 ? 17.844 4.962 -3.471 1.00 95.25 109 GLU A CA 1
ATOM 881 C C . GLU A 1 109 ? 16.553 5.734 -3.790 1.00 95.25 109 GLU A C 1
ATOM 883 O O . GLU A 1 109 ? 15.742 5.971 -2.899 1.00 95.25 109 GLU A O 1
ATOM 888 N N . GLU A 1 110 ? 16.306 6.005 -5.076 1.00 95.25 110 GLU A N 1
ATOM 889 C CA . GLU A 1 110 ? 15.112 6.702 -5.573 1.00 95.25 110 GLU A CA 1
ATOM 890 C C . GLU A 1 110 ? 13.815 5.991 -5.159 1.00 95.25 110 GLU A C 1
ATOM 892 O O . GLU A 1 110 ? 12.895 6.615 -4.624 1.00 95.25 110 GLU A O 1
ATOM 897 N N . LEU A 1 111 ? 13.739 4.673 -5.367 1.00 94.81 111 LEU A N 1
ATOM 898 C CA . LEU A 1 111 ? 12.565 3.891 -4.992 1.00 94.81 111 LEU A CA 1
ATOM 899 C C . LEU A 1 111 ? 12.374 3.871 -3.475 1.00 94.81 111 LEU A C 1
ATOM 901 O O . LEU A 1 111 ? 11.245 3.994 -2.995 1.00 94.81 111 LEU A O 1
ATOM 905 N N . ALA A 1 112 ? 13.463 3.742 -2.714 1.00 94.75 112 ALA A N 1
ATOM 906 C CA . ALA A 1 112 ? 13.386 3.742 -1.263 1.00 94.75 112 ALA A CA 1
ATOM 907 C C . ALA A 1 112 ? 12.856 5.074 -0.718 1.00 94.75 112 ALA A C 1
ATOM 909 O O . ALA A 1 112 ? 11.981 5.059 0.149 1.00 94.75 112 ALA A O 1
ATOM 910 N N . ASP A 1 113 ? 13.338 6.200 -1.242 1.00 93.50 113 ASP A N 1
ATOM 911 C CA . ASP A 1 113 ? 12.904 7.538 -0.837 1.00 93.50 113 ASP A CA 1
ATOM 912 C C . ASP A 1 113 ? 11.455 7.807 -1.248 1.00 93.50 113 ASP A C 1
ATOM 914 O O . ASP A 1 113 ? 10.666 8.333 -0.457 1.00 93.50 113 ASP A O 1
ATOM 918 N N . LYS A 1 114 ? 11.063 7.373 -2.451 1.00 90.88 114 LYS A N 1
ATOM 919 C CA . LYS A 1 114 ? 9.683 7.480 -2.930 1.00 90.88 114 LYS A CA 1
ATOM 920 C C . LYS A 1 114 ? 8.709 6.734 -2.019 1.00 90.88 114 LYS A C 1
ATOM 922 O O . LYS A 1 114 ? 7.725 7.316 -1.562 1.00 90.88 114 LYS A O 1
ATOM 927 N N . VAL A 1 115 ? 8.990 5.463 -1.728 1.00 89.06 115 VAL A N 1
ATOM 928 C CA . VAL A 1 115 ? 8.140 4.633 -0.861 1.00 89.06 115 VAL A CA 1
ATOM 929 C C . VAL A 1 115 ? 8.147 5.158 0.575 1.00 89.06 115 VAL A C 1
ATOM 931 O O . VAL A 1 115 ? 7.104 5.175 1.226 1.00 89.06 115 VAL A O 1
ATOM 934 N N . ALA A 1 116 ? 9.292 5.626 1.072 1.00 89.00 116 ALA A N 1
ATOM 935 C CA . ALA A 1 116 ? 9.414 6.229 2.396 1.00 89.00 116 ALA A CA 1
ATOM 936 C C . ALA A 1 116 ? 8.544 7.483 2.547 1.00 89.00 116 ALA A C 1
ATOM 938 O O . ALA A 1 116 ? 7.776 7.576 3.505 1.00 89.00 116 ALA A O 1
ATOM 939 N N . LYS A 1 117 ? 8.600 8.400 1.572 1.00 85.12 117 LYS A N 1
ATOM 940 C CA . LYS A 1 117 ? 7.754 9.600 1.535 1.00 85.12 117 LYS A CA 1
ATOM 941 C C . LYS A 1 117 ? 6.272 9.241 1.502 1.00 85.12 117 LYS A C 1
ATOM 943 O O . LYS A 1 117 ? 5.481 9.843 2.217 1.00 85.12 117 LYS A O 1
ATOM 948 N N . GLU A 1 118 ? 5.899 8.254 0.692 1.00 79.25 118 GLU A N 1
ATOM 949 C CA . GLU A 1 118 ? 4.499 7.851 0.540 1.00 79.25 118 GLU A CA 1
ATOM 950 C C . GLU A 1 118 ? 3.933 7.181 1.798 1.00 79.25 118 GLU A C 1
ATOM 952 O O . GLU A 1 118 ? 2.777 7.390 2.153 1.00 79.25 118 GLU A O 1
ATOM 957 N N . THR A 1 119 ? 4.753 6.393 2.492 1.00 76.62 119 THR A N 1
ATOM 958 C CA . THR A 1 119 ? 4.318 5.604 3.653 1.00 76.62 119 THR A CA 1
ATOM 959 C C . THR A 1 119 ? 4.617 6.258 5.001 1.00 76.62 119 THR A C 1
ATOM 961 O O . THR A 1 119 ? 4.334 5.657 6.040 1.00 76.62 119 THR A O 1
ATOM 964 N N . ASN A 1 120 ? 5.157 7.482 4.989 1.00 79.94 120 ASN A N 1
ATOM 965 C CA . ASN A 1 120 ? 5.637 8.200 6.169 1.00 79.94 120 ASN A CA 1
ATOM 966 C C . ASN A 1 120 ? 6.597 7.343 7.022 1.00 79.94 120 ASN A C 1
ATOM 968 O O . ASN A 1 120 ? 6.466 7.233 8.242 1.00 79.94 120 ASN A O 1
ATOM 972 N N . GLU A 1 121 ? 7.544 6.680 6.356 1.00 83.25 121 GLU A N 1
ATOM 973 C CA . GLU A 1 121 ? 8.561 5.839 6.988 1.00 83.25 121 GLU A CA 1
ATOM 974 C C . GLU A 1 121 ? 9.972 6.348 6.704 1.00 83.25 121 GLU A C 1
ATOM 976 O O . GLU A 1 121 ? 10.215 7.139 5.797 1.00 83.25 121 GLU A O 1
ATOM 981 N N . LYS A 1 122 ? 10.945 5.879 7.487 1.00 88.00 122 LYS A N 1
ATOM 982 C CA . LYS A 1 122 ? 12.348 6.254 7.269 1.00 88.00 122 LYS A CA 1
ATOM 983 C C . LYS A 1 122 ? 12.913 5.529 6.037 1.00 88.00 122 LYS A C 1
ATOM 985 O O . LYS A 1 122 ? 12.871 4.293 6.023 1.00 88.00 122 LYS A O 1
ATOM 990 N N . PRO A 1 123 ? 13.580 6.220 5.089 1.00 91.69 123 PRO A N 1
ATOM 991 C CA . PRO A 1 123 ? 14.203 5.583 3.923 1.00 91.69 123 PRO A CA 1
ATOM 992 C C . PRO A 1 123 ? 15.107 4.397 4.262 1.00 91.69 123 PRO A C 1
ATOM 994 O O . PRO A 1 123 ? 15.038 3.347 3.629 1.00 91.69 123 PRO A O 1
ATOM 997 N N . ALA A 1 124 ? 15.891 4.496 5.340 1.00 91.69 124 ALA A N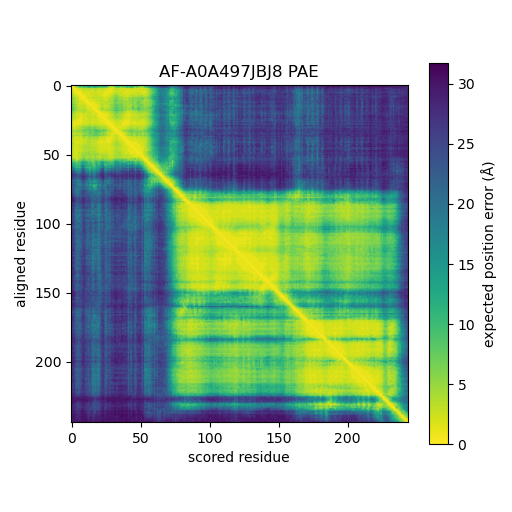 1
ATOM 998 C CA . ALA A 1 124 ? 16.758 3.411 5.802 1.00 91.69 124 ALA A CA 1
ATOM 999 C C . ALA A 1 124 ? 16.002 2.099 6.110 1.00 91.69 124 ALA A C 1
ATOM 1001 O O . ALA A 1 124 ? 16.536 1.007 5.898 1.00 91.69 124 ALA A O 1
ATOM 1002 N N . ARG A 1 125 ? 14.750 2.176 6.588 1.00 88.81 125 ARG A N 1
ATOM 1003 C CA . ARG A 1 125 ? 13.911 0.990 6.831 1.00 88.81 125 ARG A CA 1
ATOM 1004 C C . ARG A 1 125 ? 13.444 0.363 5.525 1.00 88.81 125 ARG A C 1
ATOM 1006 O O . ARG A 1 125 ? 13.492 -0.862 5.410 1.00 88.81 125 ARG A O 1
ATOM 1013 N N . ILE A 1 126 ? 13.065 1.186 4.548 1.00 92.81 126 ILE A N 1
ATOM 1014 C CA . ILE A 1 126 ? 12.674 0.729 3.212 1.00 92.81 126 ILE A CA 1
ATOM 1015 C C . ILE A 1 126 ? 13.865 0.080 2.498 1.00 92.81 126 ILE A C 1
ATOM 1017 O O . ILE A 1 126 ? 13.746 -1.054 2.043 1.00 92.81 126 ILE A O 1
ATOM 1021 N N . LYS A 1 127 ? 15.055 0.694 2.532 1.00 95.31 127 LYS A N 1
ATOM 1022 C CA . LYS A 1 127 ? 16.297 0.100 1.992 1.00 95.31 127 LYS A CA 1
ATOM 1023 C C . LYS A 1 127 ? 16.592 -1.265 2.614 1.00 95.31 127 LYS A C 1
ATOM 1025 O O . LYS A 1 127 ? 16.882 -2.232 1.910 1.00 95.31 127 LYS A O 1
ATOM 1030 N N . LYS A 1 128 ? 16.474 -1.386 3.943 1.00 94.19 128 LYS A N 1
ATOM 1031 C CA . LYS A 1 128 ? 16.649 -2.668 4.648 1.00 94.19 128 LYS A CA 1
ATOM 1032 C C . LYS A 1 128 ? 15.605 -3.707 4.226 1.00 94.19 128 LYS A C 1
ATOM 1034 O O . LYS A 1 128 ? 15.932 -4.889 4.134 1.00 94.19 128 LYS A O 1
ATOM 1039 N N . LEU A 1 129 ? 14.362 -3.290 3.982 1.00 91.44 129 LEU A N 1
ATOM 1040 C CA . LEU A 1 129 ? 13.310 -4.162 3.465 1.00 91.44 129 LEU A CA 1
ATOM 1041 C C . LEU A 1 129 ? 13.624 -4.632 2.040 1.00 91.44 129 LEU A C 1
ATOM 1043 O O . LEU A 1 129 ? 13.580 -5.834 1.799 1.00 91.44 129 LEU A O 1
ATOM 1047 N N . MET A 1 130 ? 14.007 -3.726 1.142 1.00 93.19 130 MET A N 1
ATOM 1048 C CA . MET A 1 130 ? 14.379 -4.044 -0.239 1.00 93.19 130 MET A CA 1
ATOM 1049 C C . MET A 1 130 ? 15.561 -5.018 -0.299 1.00 93.19 130 MET A C 1
ATOM 1051 O O . MET A 1 130 ? 15.498 -6.006 -1.018 1.00 93.19 130 MET A O 1
ATOM 1055 N N . ARG A 1 131 ? 16.594 -4.846 0.540 1.00 94.38 131 ARG A N 1
ATOM 1056 C CA . ARG A 1 131 ? 17.699 -5.823 0.649 1.00 94.38 131 ARG A CA 1
ATOM 1057 C C . ARG A 1 131 ? 17.221 -7.217 1.072 1.00 94.38 131 ARG A C 1
ATOM 1059 O O . ARG A 1 131 ? 17.710 -8.216 0.560 1.00 94.38 131 ARG A O 1
ATOM 1066 N N . ARG A 1 132 ? 16.240 -7.304 1.979 1.00 90.69 132 ARG A N 1
ATOM 1067 C CA . ARG A 1 132 ? 15.626 -8.588 2.371 1.00 90.69 132 ARG A CA 1
ATOM 1068 C C . ARG A 1 132 ? 14.779 -9.190 1.254 1.00 90.69 132 ARG A C 1
ATOM 1070 O O . ARG A 1 132 ? 14.769 -10.404 1.109 1.00 90.69 132 ARG A O 1
ATOM 1077 N N . MET A 1 133 ? 14.062 -8.359 0.499 1.00 90.00 133 MET A N 1
ATOM 1078 C CA . MET A 1 133 ? 13.319 -8.794 -0.685 1.00 90.00 133 MET A CA 1
ATOM 1079 C C . MET A 1 133 ? 14.275 -9.322 -1.757 1.00 90.00 133 MET A C 1
ATOM 1081 O O . MET A 1 133 ? 13.978 -10.340 -2.367 1.00 90.00 133 MET A O 1
ATOM 1085 N N . HIS A 1 134 ? 15.439 -8.689 -1.921 1.00 91.12 134 HIS A N 1
ATOM 1086 C CA . HIS A 1 134 ? 16.482 -9.149 -2.829 1.00 91.12 134 HIS A CA 1
ATOM 1087 C C . HIS A 1 134 ? 17.079 -10.494 -2.416 1.00 91.12 134 HIS A C 1
ATOM 1089 O O . HIS A 1 134 ? 17.134 -11.410 -3.228 1.00 91.12 134 HIS A O 1
ATOM 1095 N N . ALA A 1 135 ? 17.432 -10.651 -1.137 1.00 87.56 135 ALA A N 1
ATOM 1096 C CA . ALA A 1 135 ? 17.914 -11.926 -0.604 1.00 87.56 135 ALA A CA 1
ATOM 1097 C C . ALA A 1 135 ? 16.883 -13.061 -0.753 1.00 87.56 135 ALA A C 1
ATOM 1099 O O . ALA A 1 135 ? 17.250 -14.215 -0.926 1.00 87.56 135 ALA A O 1
ATOM 1100 N N . ALA A 1 136 ? 15.592 -12.727 -0.700 1.00 85.00 136 ALA A N 1
ATOM 1101 C CA . ALA A 1 136 ? 14.498 -13.661 -0.932 1.00 85.00 136 ALA A CA 1
ATOM 1102 C C . ALA A 1 136 ? 14.100 -13.778 -2.416 1.00 85.00 136 ALA A C 1
ATOM 1104 O O . ALA A 1 136 ? 13.060 -14.355 -2.696 1.00 85.00 136 ALA A O 1
ATOM 1105 N N . LEU A 1 137 ? 14.870 -13.208 -3.351 1.00 84.31 137 LEU A N 1
ATOM 1106 C CA . LEU A 1 137 ? 14.614 -13.222 -4.799 1.00 84.31 137 LEU A CA 1
ATOM 1107 C C . LEU A 1 137 ? 13.261 -12.624 -5.232 1.00 84.31 137 LEU A C 1
ATOM 1109 O O . LEU A 1 137 ? 12.817 -12.837 -6.358 1.00 84.31 137 LEU A O 1
ATOM 1113 N N . GLN A 1 138 ? 12.621 -11.830 -4.367 1.00 84.62 138 GLN A N 1
ATOM 1114 C CA . GLN A 1 138 ? 11.369 -11.126 -4.670 1.00 84.62 138 GLN A CA 1
ATOM 1115 C C . GLN A 1 138 ? 11.607 -9.903 -5.567 1.00 84.62 138 GLN A C 1
ATOM 1117 O O . GLN A 1 138 ? 10.720 -9.500 -6.310 1.00 84.62 138 GLN A O 1
ATOM 1122 N N . ILE A 1 139 ? 12.809 -9.322 -5.497 1.00 89.69 139 ILE A N 1
ATOM 1123 C CA . ILE A 1 139 ? 13.309 -8.267 -6.390 1.00 89.69 139 ILE A CA 1
ATOM 1124 C C . ILE A 1 139 ? 14.773 -8.552 -6.731 1.00 89.69 139 ILE A C 1
ATOM 1126 O O . ILE A 1 139 ? 15.471 -9.241 -5.985 1.00 89.69 139 ILE A O 1
ATOM 1130 N N . ILE A 1 140 ? 15.279 -7.982 -7.817 1.00 90.62 140 ILE A N 1
ATOM 1131 C CA . ILE A 1 140 ? 16.702 -8.040 -8.164 1.00 90.62 140 ILE A CA 1
ATOM 1132 C C . ILE A 1 140 ? 17.275 -6.632 -8.038 1.00 90.62 140 ILE A C 1
ATOM 1134 O O . ILE A 1 140 ? 16.728 -5.687 -8.598 1.00 90.62 140 ILE A O 1
ATOM 1138 N N . ILE A 1 141 ? 18.366 -6.482 -7.287 1.00 92.25 141 ILE A N 1
ATOM 1139 C CA . ILE A 1 141 ? 19.112 -5.225 -7.198 1.00 92.25 141 ILE A CA 1
ATOM 1140 C C . ILE A 1 141 ? 20.424 -5.434 -7.944 1.00 92.25 141 ILE A C 1
ATOM 1142 O O . ILE A 1 141 ? 21.242 -6.250 -7.525 1.00 92.25 141 ILE A O 1
ATOM 1146 N N . LYS A 1 142 ? 20.614 -4.719 -9.053 1.00 90.81 142 LYS A N 1
ATOM 1147 C CA . LYS A 1 142 ? 21.814 -4.818 -9.892 1.00 90.81 142 LYS A CA 1
ATOM 1148 C C . LYS A 1 142 ? 22.228 -3.428 -10.356 1.00 90.81 142 LYS A C 1
ATOM 1150 O O . LYS A 1 142 ? 21.380 -2.669 -10.816 1.00 90.81 142 LYS A O 1
ATOM 1155 N N . ASP A 1 143 ? 23.507 -3.092 -10.204 1.00 90.75 143 ASP A N 1
ATOM 1156 C CA . ASP A 1 143 ? 24.087 -1.805 -10.623 1.00 90.75 143 ASP A CA 1
ATOM 1157 C C . ASP A 1 143 ? 23.312 -0.587 -10.082 1.00 90.75 143 ASP A C 1
ATOM 1159 O O . ASP A 1 143 ? 23.026 0.375 -10.792 1.00 90.75 143 ASP A O 1
ATOM 1163 N N . GLY A 1 144 ? 22.879 -0.664 -8.818 1.00 89.44 144 GLY A N 1
ATOM 1164 C CA . GLY A 1 144 ? 22.088 0.386 -8.169 1.00 89.44 144 GLY A CA 1
ATOM 1165 C C . GLY A 1 144 ? 20.647 0.523 -8.677 1.00 89.44 144 GLY A C 1
ATOM 1166 O O . GLY A 1 144 ? 19.934 1.408 -8.211 1.00 89.44 144 GLY A O 1
ATOM 1167 N N . LYS A 1 145 ? 20.193 -0.345 -9.585 1.00 92.69 145 LYS A N 1
ATOM 1168 C CA . LYS A 1 145 ? 18.836 -0.382 -10.143 1.00 92.69 145 LYS A CA 1
ATOM 1169 C C . LYS A 1 145 ? 18.030 -1.548 -9.582 1.00 92.69 145 LYS A C 1
ATOM 1171 O O . LYS A 1 145 ? 18.596 -2.555 -9.151 1.00 92.69 145 LYS A O 1
ATOM 1176 N N . VAL A 1 146 ? 16.707 -1.405 -9.587 1.00 92.19 146 VAL A N 1
ATOM 1177 C CA . VAL A 1 146 ? 15.775 -2.394 -9.031 1.00 92.19 146 VAL A CA 1
ATOM 1178 C C . VAL A 1 146 ? 14.890 -2.974 -10.125 1.00 92.19 146 VAL A C 1
ATOM 1180 O O . VAL A 1 146 ? 14.221 -2.238 -10.845 1.00 92.19 146 VAL A O 1
ATOM 1183 N N . TYR A 1 147 ? 14.863 -4.298 -10.201 1.00 88.00 147 TYR A N 1
ATOM 1184 C CA . TYR A 1 147 ? 14.130 -5.081 -11.189 1.00 88.00 147 TYR A CA 1
ATOM 1185 C C . TYR A 1 147 ? 13.161 -6.046 -10.491 1.00 88.00 147 TYR A C 1
ATOM 1187 O O . TYR A 1 147 ? 13.380 -6.396 -9.321 1.00 88.00 147 TYR A O 1
ATOM 1195 N N . PRO A 1 148 ? 12.102 -6.500 -11.182 1.00 83.00 148 PRO A N 1
ATOM 1196 C CA . PRO A 1 148 ? 11.223 -7.538 -10.657 1.00 83.00 148 PRO A CA 1
ATOM 1197 C C . PRO A 1 148 ? 12.006 -8.830 -10.385 1.00 83.00 148 PRO A C 1
ATOM 1199 O O . PRO A 1 148 ? 12.941 -9.176 -11.107 1.00 83.00 148 PRO A O 1
ATOM 1202 N N . GLY A 1 149 ? 11.655 -9.517 -9.298 1.00 80.69 149 GLY A N 1
ATOM 1203 C CA . GLY A 1 149 ? 12.261 -10.795 -8.931 1.00 80.69 149 GLY A CA 1
ATOM 1204 C C . GLY A 1 149 ? 11.635 -11.989 -9.643 1.00 80.69 149 GLY A C 1
ATOM 1205 O O . GLY A 1 149 ? 10.845 -11.853 -10.579 1.00 80.69 149 GLY A O 1
ATOM 1206 N N . VAL A 1 150 ? 11.985 -13.186 -9.176 1.00 72.38 150 VAL A N 1
ATOM 1207 C CA . VAL A 1 150 ? 11.533 -14.449 -9.770 1.00 72.38 150 VAL A CA 1
ATOM 1208 C C . VAL A 1 150 ? 10.018 -14.603 -9.598 1.00 72.38 150 VAL A C 1
ATOM 1210 O O . VAL A 1 150 ? 9.487 -14.498 -8.491 1.00 72.38 150 VAL A O 1
ATOM 1213 N N . LYS A 1 151 ? 9.311 -14.903 -10.695 1.00 64.31 151 LYS A N 1
ATOM 1214 C CA . LYS A 1 151 ? 7.861 -15.159 -10.716 1.00 64.31 151 LYS A CA 1
ATOM 1215 C C . LYS A 1 151 ? 7.536 -16.579 -10.218 1.00 64.31 151 LYS A C 1
ATOM 1217 O O . LYS A 1 151 ? 6.991 -17.380 -10.965 1.00 64.31 151 LYS A O 1
ATOM 1222 N N . HIS A 1 152 ? 7.884 -16.901 -8.973 1.00 55.12 152 HIS A N 1
ATOM 1223 C CA . HIS A 1 152 ? 7.475 -18.155 -8.324 1.00 55.12 152 HIS A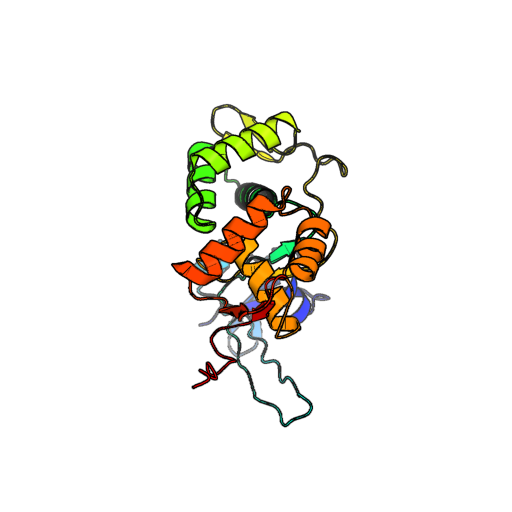 CA 1
ATOM 1224 C C . HIS A 1 152 ? 6.358 -17.878 -7.304 1.00 55.12 152 HIS A C 1
ATOM 1226 O O . HIS A 1 152 ? 6.534 -16.956 -6.508 1.00 55.12 152 HIS A O 1
ATOM 1232 N N . PRO A 1 153 ? 5.245 -18.638 -7.263 1.00 56.00 153 PRO A N 1
ATOM 1233 C CA . PRO A 1 153 ? 4.105 -18.363 -6.374 1.00 56.00 153 PRO A CA 1
ATOM 1234 C C . PRO A 1 153 ? 4.478 -18.226 -4.888 1.00 56.00 153 PRO A C 1
ATOM 1236 O O . PRO A 1 153 ? 3.982 -17.332 -4.206 1.00 56.00 153 PRO A O 1
ATOM 1239 N N . ASP A 1 154 ? 5.408 -19.056 -4.407 1.00 56.22 154 ASP A N 1
ATOM 1240 C CA . ASP A 1 154 ? 5.863 -19.037 -3.005 1.00 56.22 154 ASP A CA 1
ATOM 1241 C C . ASP A 1 154 ? 6.803 -17.875 -2.657 1.00 56.22 154 ASP A C 1
ATOM 1243 O O . ASP A 1 154 ? 6.956 -17.512 -1.489 1.00 56.22 154 ASP A O 1
ATOM 1247 N N . ILE A 1 155 ? 7.442 -17.292 -3.672 1.00 61.84 155 ILE A N 1
ATOM 1248 C CA . ILE A 1 155 ? 8.422 -16.210 -3.529 1.00 61.84 155 ILE A CA 1
ATOM 1249 C C . ILE A 1 155 ? 7.769 -14.859 -3.829 1.00 61.84 155 ILE A C 1
ATOM 1251 O O . ILE A 1 155 ? 8.119 -13.842 -3.224 1.00 61.84 155 ILE A O 1
ATOM 1255 N N . ALA A 1 156 ? 6.791 -14.843 -4.732 1.00 61.97 156 ALA A N 1
ATOM 1256 C CA . ALA A 1 156 ? 6.039 -13.668 -5.112 1.00 61.97 156 ALA A CA 1
ATOM 1257 C C . ALA A 1 156 ? 5.280 -13.083 -3.917 1.00 61.97 156 ALA A C 1
ATOM 1259 O O . ALA A 1 156 ? 4.911 -13.755 -2.951 1.00 61.97 156 ALA A O 1
ATOM 1260 N N . VAL A 1 157 ? 5.032 -11.780 -3.988 1.00 64.88 157 VAL A N 1
ATOM 1261 C CA . VAL A 1 157 ? 4.158 -11.112 -3.031 1.00 64.88 157 VAL A CA 1
ATOM 1262 C C . VAL A 1 157 ? 2.750 -11.694 -3.202 1.00 64.88 157 VAL A C 1
ATOM 1264 O O . VAL A 1 157 ? 2.126 -11.495 -4.244 1.00 64.88 157 VAL A O 1
ATOM 1267 N N . LYS A 1 158 ? 2.279 -12.454 -2.201 1.00 63.66 158 LYS A N 1
ATOM 1268 C CA . LYS A 1 158 ? 0.940 -13.063 -2.203 1.00 63.66 158 LYS A CA 1
ATOM 1269 C C . LYS A 1 158 ? -0.115 -11.969 -2.353 1.00 63.66 158 LYS A C 1
ATOM 1271 O O . LYS A 1 158 ? -0.029 -10.967 -1.640 1.00 63.66 158 LYS A O 1
ATOM 1276 N N . ARG A 1 159 ? -1.070 -12.183 -3.264 1.00 58.16 159 ARG A N 1
ATOM 1277 C CA . ARG A 1 159 ? -2.154 -11.240 -3.601 1.00 58.16 159 ARG A CA 1
ATOM 1278 C C . ARG A 1 159 ? -3.542 -11.716 -3.177 1.00 58.16 159 ARG A C 1
ATOM 1280 O O . ARG A 1 159 ? -4.537 -11.126 -3.575 1.00 58.16 159 ARG A O 1
ATOM 1287 N N . GLU A 1 160 ? -3.624 -12.802 -2.422 1.00 55.97 160 GLU A N 1
ATOM 1288 C CA . GLU A 1 160 ? -4.918 -13.334 -2.012 1.00 55.97 160 GLU A CA 1
ATOM 1289 C C . GLU A 1 160 ? -5.443 -12.649 -0.746 1.00 55.97 160 GLU A C 1
ATOM 1291 O O . GLU A 1 160 ? -4.714 -12.469 0.231 1.00 55.97 160 GLU A O 1
ATOM 1296 N N . TYR A 1 161 ? -6.750 -12.377 -0.806 1.00 56.69 161 TYR A N 1
ATOM 1297 C CA . TYR A 1 161 ? -7.678 -11.870 0.209 1.00 56.69 161 TYR A CA 1
ATOM 1298 C C . TYR A 1 161 ? -7.670 -10.361 0.484 1.00 56.69 161 TYR A C 1
ATOM 1300 O O . TYR A 1 161 ? -6.624 -9.737 0.605 1.00 56.69 161 TYR A O 1
ATOM 1308 N N . GLU A 1 162 ? -8.895 -9.838 0.609 1.00 55.75 162 GLU A N 1
ATOM 1309 C CA . GLU A 1 162 ? -9.371 -8.505 1.016 1.00 55.75 162 GLU A CA 1
ATOM 1310 C C . GLU A 1 162 ? -8.583 -7.273 0.540 1.00 55.75 162 GLU A C 1
ATOM 1312 O O . GLU A 1 162 ? -7.427 -7.048 0.899 1.00 55.75 162 GLU A O 1
ATOM 1317 N N . ILE A 1 163 ? -9.269 -6.439 -0.243 1.00 59.59 163 ILE A N 1
ATOM 1318 C CA . ILE A 1 163 ? -8.767 -5.167 -0.755 1.00 59.59 163 ILE A CA 1
ATOM 1319 C C . ILE A 1 163 ? -8.849 -4.114 0.351 1.00 59.59 163 ILE A C 1
ATOM 1321 O O . ILE A 1 163 ? -9.929 -3.843 0.871 1.00 59.59 163 ILE A O 1
ATOM 1325 N N . ILE A 1 164 ? -7.718 -3.483 0.671 1.00 63.09 164 ILE A N 1
ATOM 1326 C CA . ILE A 1 164 ? -7.653 -2.366 1.622 1.00 63.09 164 ILE A CA 1
ATOM 1327 C C . ILE A 1 164 ? -7.289 -1.086 0.872 1.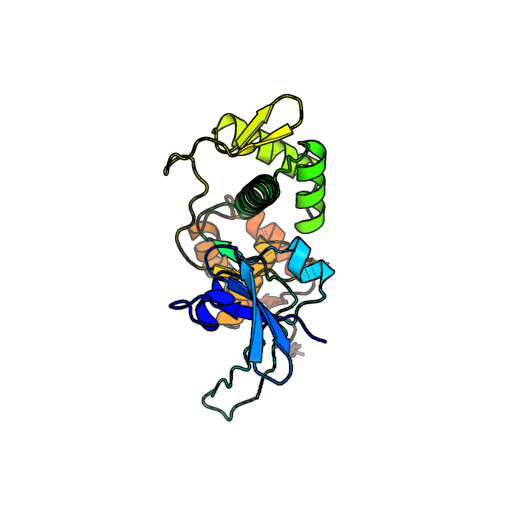00 63.09 164 ILE A C 1
ATOM 1329 O O . ILE A 1 164 ? -6.239 -1.011 0.230 1.00 63.09 164 ILE A O 1
ATOM 1333 N N . GLU A 1 165 ? -8.151 -0.073 0.963 1.00 65.69 165 GLU A N 1
ATOM 1334 C CA . GLU A 1 165 ? -7.948 1.230 0.329 1.00 65.69 165 GLU A CA 1
ATOM 1335 C C . GLU A 1 165 ? -7.045 2.148 1.169 1.00 65.69 165 GLU A C 1
ATOM 1337 O O . GLU A 1 165 ? -7.175 2.263 2.384 1.00 65.69 165 GLU A O 1
ATOM 1342 N N . PHE A 1 166 ? -6.153 2.885 0.508 1.00 62.53 166 PHE A N 1
ATOM 1343 C CA . PHE A 1 166 ? -5.257 3.828 1.173 1.00 62.53 166 PHE A CA 1
ATOM 1344 C C . PHE A 1 166 ? -5.802 5.249 1.183 1.00 62.53 166 PHE A C 1
ATOM 1346 O O . PHE A 1 166 ? -6.093 5.829 0.130 1.00 62.53 166 PHE A O 1
ATOM 1353 N N . LYS A 1 167 ? -5.830 5.855 2.374 1.00 63.78 167 LYS A N 1
ATOM 1354 C CA . LYS A 1 167 ? -6.022 7.299 2.539 1.00 63.78 167 LYS A CA 1
ATOM 1355 C C . LYS A 1 167 ? -4.678 8.019 2.309 1.00 63.78 167 LYS A C 1
ATOM 1357 O O . LYS A 1 167 ? -3.676 7.632 2.916 1.00 63.78 167 LYS A O 1
ATOM 1362 N N . PRO A 1 168 ? -4.613 9.040 1.431 1.00 58.78 168 PRO A N 1
ATOM 1363 C CA . PRO A 1 168 ? -3.377 9.780 1.173 1.00 58.78 168 PRO A CA 1
ATOM 1364 C C . PRO A 1 168 ? -2.749 10.344 2.455 1.00 58.78 168 PRO A C 1
ATOM 1366 O O . PRO A 1 168 ? -3.445 10.943 3.269 1.00 58.78 168 PRO A O 1
ATOM 1369 N N . GLY A 1 169 ? -1.434 10.169 2.623 1.00 64.75 169 GLY A N 1
ATOM 1370 C CA . GLY A 1 169 ? -0.676 10.693 3.769 1.00 64.75 169 GLY A CA 1
ATOM 1371 C C . GLY A 1 169 ? -0.774 9.866 5.056 1.00 64.75 169 GLY A C 1
ATOM 1372 O O . GLY A 1 169 ? -0.033 10.135 6.001 1.00 64.75 169 GLY A O 1
ATOM 1373 N N . GLN A 1 170 ? -1.628 8.839 5.103 1.00 69.12 170 GLN A N 1
ATOM 1374 C CA . GLN A 1 170 ? -1.758 7.972 6.269 1.00 69.12 170 GLN A CA 1
ATOM 1375 C C . GLN A 1 170 ? -0.886 6.721 6.131 1.00 69.12 170 GLN A C 1
ATOM 1377 O O . GLN A 1 170 ? -0.805 6.089 5.078 1.00 69.12 170 GLN A O 1
ATOM 1382 N N . HIS A 1 171 ? -0.235 6.334 7.229 1.00 80.88 171 HIS A N 1
ATOM 1383 C CA . HIS A 1 171 ? 0.597 5.138 7.254 1.00 80.88 171 HIS A CA 1
ATOM 1384 C C . HIS A 1 171 ? -0.254 3.873 6.986 1.00 80.88 171 HIS A C 1
ATOM 1386 O O . HIS A 1 171 ? -1.266 3.682 7.663 1.00 80.88 171 HIS A O 1
ATOM 1392 N N . PRO A 1 172 ? 0.195 2.942 6.120 1.00 78.25 172 PRO A N 1
ATOM 1393 C CA . PRO A 1 172 ? -0.540 1.738 5.716 1.00 78.25 172 PRO A CA 1
ATOM 1394 C C . PRO A 1 172 ? -1.249 0.959 6.818 1.00 78.25 172 PRO A C 1
ATOM 1396 O O . PRO A 1 172 ? -2.437 0.667 6.764 1.00 78.25 172 PRO A O 1
ATOM 1399 N N . VAL A 1 173 ? -0.485 0.634 7.855 1.00 85.06 173 VAL A N 1
ATOM 1400 C CA . VAL A 1 173 ? -0.976 -0.141 8.992 1.00 85.06 173 VAL A CA 1
ATOM 1401 C C . VAL A 1 173 ? -1.994 0.660 9.808 1.00 85.06 173 VAL A C 1
ATOM 1403 O O . VAL A 1 173 ? -2.950 0.083 10.305 1.00 85.06 173 VAL A O 1
ATOM 1406 N N . LYS A 1 174 ? -1.825 1.986 9.915 1.00 86.38 174 LYS A N 1
ATOM 1407 C CA . LYS A 1 174 ? -2.759 2.857 10.639 1.00 86.38 174 LYS A CA 1
ATOM 1408 C C . LYS A 1 174 ? -4.087 2.973 9.889 1.00 86.38 174 LYS A C 1
ATOM 1410 O O . LYS A 1 174 ? -5.130 2.926 10.525 1.00 86.38 174 LYS A O 1
ATOM 1415 N N . ALA A 1 175 ? -4.043 3.064 8.556 1.00 82.19 175 ALA A N 1
ATOM 1416 C CA . ALA A 1 175 ? -5.240 3.068 7.717 1.00 82.19 175 ALA A CA 1
ATOM 1417 C C . ALA A 1 175 ? -6.053 1.775 7.894 1.00 82.19 175 ALA A C 1
ATOM 1419 O O . ALA A 1 175 ? -7.230 1.845 8.215 1.00 82.19 175 ALA A O 1
ATOM 1420 N N . ALA A 1 176 ? -5.408 0.604 7.827 1.00 81.69 176 ALA A N 1
ATOM 1421 C CA . ALA A 1 176 ? -6.097 -0.673 8.035 1.00 81.69 176 ALA A CA 1
ATOM 1422 C C . ALA A 1 176 ? -6.672 -0.849 9.451 1.00 81.69 176 ALA A C 1
ATOM 1424 O O . ALA A 1 176 ? -7.736 -1.444 9.610 1.00 81.69 176 ALA A O 1
ATOM 1425 N N . ILE A 1 177 ? -5.986 -0.344 10.486 1.00 86.38 177 ILE A N 1
ATOM 1426 C CA . ILE A 1 177 ? -6.534 -0.325 11.851 1.00 86.38 177 ILE A CA 1
ATOM 1427 C C . ILE A 1 177 ? -7.790 0.549 11.893 1.00 86.38 177 ILE A C 1
ATOM 1429 O O . ILE A 1 177 ? -8.806 0.111 12.421 1.00 86.38 177 ILE A O 1
ATOM 1433 N N . LEU A 1 178 ? -7.717 1.761 11.335 1.00 84.44 178 LEU A N 1
ATOM 1434 C CA . LEU A 1 178 ? -8.830 2.705 11.327 1.00 84.44 178 LEU A CA 1
ATOM 1435 C C . LEU A 1 178 ? -10.038 2.134 10.579 1.00 84.44 178 LEU A C 1
ATOM 1437 O O . LEU A 1 178 ? -11.129 2.130 11.127 1.00 84.44 178 LEU A O 1
ATOM 1441 N N . ASP A 1 179 ? -9.838 1.573 9.387 1.00 80.56 179 ASP A N 1
ATOM 1442 C CA . ASP A 1 179 ? -10.924 0.988 8.595 1.00 80.56 179 ASP A CA 1
ATOM 1443 C C . ASP A 1 179 ? -11.571 -0.217 9.308 1.00 80.56 179 ASP A C 1
ATOM 1445 O O . ASP A 1 179 ? -12.784 -0.405 9.253 1.00 80.56 179 ASP A O 1
ATOM 1449 N N . TYR A 1 180 ? -10.790 -1.023 10.038 1.00 84.19 180 TYR A N 1
ATOM 1450 C CA . TYR A 1 180 ? -11.339 -2.134 10.823 1.00 84.19 180 TYR A CA 1
ATOM 1451 C C . TYR A 1 180 ? -12.156 -1.674 12.042 1.00 84.19 180 TYR A C 1
ATOM 1453 O O . TYR A 1 180 ? -13.134 -2.332 12.420 1.00 84.19 180 TYR A O 1
ATOM 1461 N N . VAL A 1 181 ? -11.749 -0.565 12.666 1.00 82.06 181 VAL A N 1
ATOM 1462 C CA . VAL A 1 181 ? -12.527 0.093 13.724 1.00 82.06 181 VAL A CA 1
ATOM 1463 C C . VAL A 1 181 ? -13.808 0.677 13.121 1.00 82.06 181 VAL A C 1
ATOM 1465 O O . VAL A 1 181 ? -14.885 0.369 13.619 1.00 82.06 181 VAL A O 1
ATOM 1468 N N . ASP A 1 182 ? -13.717 1.368 11.981 1.00 76.06 182 ASP A N 1
ATOM 1469 C CA . ASP A 1 182 ? -14.851 1.973 11.264 1.00 76.06 182 ASP A CA 1
ATOM 1470 C C . ASP A 1 182 ? -15.959 0.968 10.931 1.00 76.06 182 ASP A C 1
ATOM 1472 O O . ASP A 1 182 ? -17.139 1.269 11.072 1.00 76.06 182 ASP A O 1
ATOM 1476 N N . MET A 1 183 ? -15.601 -0.252 10.521 1.00 73.38 183 MET A N 1
ATOM 1477 C CA . MET A 1 183 ? -16.584 -1.287 10.179 1.00 73.38 183 MET A CA 1
ATOM 1478 C C . MET A 1 183 ? -17.407 -1.793 11.375 1.00 73.38 183 MET A C 1
ATOM 1480 O O . MET A 1 183 ? -18.436 -2.432 11.170 1.00 73.38 183 MET A O 1
ATOM 1484 N N . GLY A 1 184 ? -16.942 -1.599 12.612 1.00 66.19 184 GLY A N 1
ATOM 1485 C CA . GLY A 1 184 ? -17.606 -2.127 13.810 1.00 66.19 184 GLY A CA 1
ATOM 1486 C C . GLY A 1 184 ? -17.856 -1.127 14.925 1.00 66.19 184 GLY A C 1
ATOM 1487 O O . GLY A 1 184 ? -18.286 -1.551 15.996 1.00 66.19 184 GLY A O 1
ATOM 1488 N N . GLY A 1 185 ? -17.551 0.153 14.707 1.00 75.38 185 GLY A N 1
ATOM 1489 C CA . GLY A 1 185 ? -17.572 1.198 15.726 1.00 75.38 185 GLY A CA 1
ATOM 1490 C C . GLY A 1 185 ? -16.464 1.004 16.762 1.00 75.38 185 GLY A C 1
ATOM 1491 O O . GLY A 1 185 ? -15.392 1.594 16.663 1.00 75.38 185 GLY A O 1
ATOM 1492 N N . VAL A 1 186 ? -16.715 0.160 17.764 1.00 82.31 186 VAL A N 1
ATOM 1493 C CA . VAL A 1 186 ? -15.822 -0.040 18.912 1.00 82.31 186 VAL A CA 1
ATOM 1494 C C . VAL A 1 186 ? -15.103 -1.382 18.819 1.00 82.31 186 VAL A C 1
ATOM 1496 O O . VAL A 1 186 ? -15.730 -2.425 18.634 1.00 82.31 186 VAL A O 1
ATOM 1499 N N . ARG A 1 187 ? -13.775 -1.379 18.987 1.00 86.00 187 ARG A N 1
ATOM 1500 C CA . ARG A 1 187 ? -12.944 -2.595 18.978 1.00 86.00 187 ARG A CA 1
ATOM 1501 C C . ARG A 1 187 ? -12.033 -2.670 20.197 1.00 86.00 187 ARG A C 1
ATOM 1503 O O . ARG A 1 187 ? -11.411 -1.687 20.597 1.00 86.00 187 ARG A O 1
ATOM 1510 N N . THR A 1 188 ? -11.893 -3.861 20.761 1.00 88.81 188 THR A N 1
ATOM 1511 C CA . THR A 1 188 ? -10.905 -4.158 21.806 1.00 88.81 188 THR A CA 1
ATOM 1512 C C . THR A 1 188 ? -9.510 -4.362 21.212 1.00 88.81 188 THR A C 1
ATOM 1514 O O . THR A 1 188 ? -9.364 -4.764 20.053 1.00 88.81 188 THR A O 1
ATOM 1517 N N . TYR A 1 189 ? -8.462 -4.164 22.022 1.00 89.62 189 TYR A N 1
ATOM 1518 C CA . TYR A 1 189 ? -7.085 -4.483 21.625 1.00 89.62 189 TYR A CA 1
ATOM 1519 C C . TYR A 1 189 ? -6.964 -5.910 21.074 1.00 89.62 189 TYR A C 1
ATOM 1521 O O . TYR A 1 189 ? -6.348 -6.108 20.032 1.00 89.62 189 TYR A O 1
ATOM 1529 N N . ASN A 1 190 ? -7.593 -6.890 21.731 1.00 88.69 190 ASN A N 1
ATOM 1530 C CA . ASN A 1 190 ? -7.522 -8.299 21.336 1.00 88.69 190 ASN A CA 1
ATOM 1531 C C . ASN A 1 190 ? -8.138 -8.552 19.952 1.00 88.69 190 ASN A C 1
ATOM 1533 O O . ASN A 1 190 ? -7.612 -9.355 19.183 1.00 88.69 190 ASN A O 1
ATOM 1537 N N . GLU A 1 191 ? -9.235 -7.874 19.607 1.00 89.56 191 GLU A N 1
ATOM 1538 C CA . GLU A 1 191 ? -9.857 -7.997 18.283 1.00 89.56 191 GLU A CA 1
ATOM 1539 C C . GLU A 1 191 ? -8.982 -7.379 17.194 1.00 89.56 191 GLU A C 1
ATOM 1541 O O . GLU A 1 191 ? -8.777 -7.994 16.144 1.00 89.56 191 GLU A O 1
ATOM 1546 N N . ILE A 1 192 ? -8.432 -6.189 17.455 1.00 89.81 192 ILE A N 1
ATOM 1547 C CA . ILE A 1 192 ? -7.506 -5.520 16.534 1.00 89.81 192 ILE A CA 1
ATOM 1548 C C . ILE A 1 192 ? -6.246 -6.373 16.368 1.00 89.81 192 ILE A C 1
ATOM 1550 O O . ILE A 1 192 ? -5.785 -6.587 15.249 1.00 89.81 192 ILE A O 1
ATOM 1554 N N . GLU A 1 193 ? -5.701 -6.909 17.458 1.00 89.88 193 GLU A N 1
ATOM 1555 C CA . GLU A 1 193 ? -4.532 -7.779 17.434 1.00 89.88 193 GLU A CA 1
ATOM 1556 C C . GLU A 1 193 ? -4.793 -9.048 16.633 1.00 89.88 193 GLU A C 1
ATOM 1558 O O . GLU A 1 193 ? -4.047 -9.329 15.694 1.00 89.88 193 GLU A O 1
ATOM 1563 N N . LYS A 1 194 ? -5.875 -9.775 16.927 1.00 88.75 194 LYS A N 1
ATOM 1564 C CA . LYS A 1 194 ? -6.251 -10.988 16.192 1.00 88.75 194 LYS A CA 1
ATOM 1565 C C . LYS A 1 194 ? -6.361 -10.710 14.693 1.00 88.75 194 LYS A C 1
ATOM 1567 O O . LYS A 1 194 ? -5.814 -11.464 13.886 1.00 88.75 194 LYS A O 1
ATOM 1572 N N . ARG A 1 195 ? -7.004 -9.601 14.316 1.00 86.50 195 ARG A N 1
ATOM 1573 C CA . ARG A 1 195 ? -7.169 -9.192 12.917 1.00 86.50 195 ARG A CA 1
ATOM 1574 C C . ARG A 1 195 ? -5.836 -8.830 12.255 1.00 86.50 195 ARG A C 1
ATOM 1576 O O . ARG A 1 195 ? -5.506 -9.380 11.206 1.00 86.50 195 ARG A O 1
ATOM 1583 N N . MET A 1 196 ? -5.052 -7.942 12.868 1.00 86.00 196 MET A N 1
ATOM 1584 C CA . MET A 1 196 ? -3.800 -7.422 12.298 1.00 86.00 196 MET A CA 1
ATOM 1585 C C . MET A 1 196 ? -2.676 -8.469 12.255 1.00 86.00 196 MET A C 1
ATOM 1587 O O . MET A 1 196 ? -1.846 -8.456 11.339 1.00 86.00 196 MET A O 1
ATOM 1591 N N . MET A 1 197 ? -2.643 -9.389 13.223 1.00 84.81 197 MET A N 1
ATOM 1592 C CA . MET A 1 197 ? -1.704 -10.516 13.233 1.00 84.81 197 MET A CA 1
ATOM 1593 C C . MET A 1 197 ? -2.103 -11.587 12.217 1.00 84.81 197 MET A C 1
ATOM 1595 O O . MET A 1 197 ? -1.223 -12.135 11.550 1.00 84.81 197 MET A O 1
ATOM 1599 N N . GLY A 1 198 ? -3.406 -11.846 12.043 1.00 77.56 198 GLY A N 1
ATOM 1600 C CA . GLY A 1 198 ? -3.921 -12.796 11.052 1.00 77.56 198 GLY A CA 1
ATOM 1601 C C . GLY A 1 198 ? -3.481 -12.462 9.624 1.00 77.56 198 GLY A C 1
ATOM 1602 O O . GLY A 1 198 ? -3.052 -13.345 8.884 1.00 77.56 198 GLY A O 1
ATOM 1603 N N . ILE A 1 199 ? -3.461 -11.173 9.272 1.00 71.50 199 ILE A N 1
ATOM 1604 C CA . ILE A 1 199 ? -2.994 -10.693 7.959 1.00 71.50 199 ILE A CA 1
ATOM 1605 C C . ILE A 1 199 ? -1.464 -10.519 7.867 1.00 71.50 199 ILE A C 1
ATOM 1607 O O . ILE A 1 199 ? -0.947 -10.146 6.815 1.00 71.50 199 ILE A O 1
ATOM 1611 N N . LYS A 1 200 ? -0.716 -10.800 8.947 1.00 72.31 200 LYS A N 1
ATOM 1612 C CA . LYS A 1 200 ? 0.763 -10.775 9.035 1.00 72.31 200 LYS A CA 1
ATOM 1613 C C . LYS A 1 200 ? 1.429 -9.437 8.684 1.00 72.31 200 LYS A C 1
ATOM 1615 O O . LYS A 1 200 ? 2.627 -9.390 8.386 1.00 72.31 200 LYS A O 1
ATOM 1620 N N . TRP A 1 201 ? 0.691 -8.331 8.746 1.00 76.25 201 TRP A N 1
ATOM 1621 C CA . TRP A 1 201 ? 1.245 -6.990 8.522 1.00 76.25 201 TRP A CA 1
ATOM 1622 C C . TRP A 1 201 ? 2.094 -6.526 9.702 1.00 76.25 201 TRP A C 1
ATOM 1624 O O . TRP A 1 201 ? 3.116 -5.857 9.528 1.00 76.25 201 TRP A O 1
ATOM 1634 N N . ILE A 1 202 ? 1.700 -6.949 10.902 1.00 80.56 202 ILE A N 1
ATOM 1635 C CA . ILE A 1 202 ? 2.422 -6.731 12.146 1.00 80.56 202 ILE A CA 1
ATOM 1636 C C . ILE A 1 202 ? 2.928 -8.089 12.631 1.00 80.56 202 ILE A C 1
ATOM 1638 O O . ILE A 1 202 ? 2.181 -9.056 12.681 1.00 80.56 202 ILE A O 1
ATOM 1642 N N . LYS A 1 203 ? 4.221 -8.176 12.968 1.00 78.44 203 LYS A N 1
ATOM 1643 C CA . LYS A 1 203 ? 4.843 -9.426 13.449 1.00 78.44 203 LYS A CA 1
ATOM 1644 C C . LYS A 1 203 ? 4.900 -9.546 14.971 1.00 78.44 203 LYS A C 1
ATOM 1646 O O . LYS A 1 203 ? 5.307 -10.584 15.477 1.00 78.44 203 LYS A O 1
ATOM 1651 N N . ARG A 1 204 ? 4.657 -8.450 15.696 1.00 85.38 204 ARG A N 1
ATOM 1652 C CA . ARG A 1 204 ? 4.888 -8.359 17.144 1.00 85.38 204 ARG A CA 1
ATOM 1653 C C . ARG A 1 204 ? 3.813 -7.501 17.817 1.00 85.38 204 ARG A C 1
ATOM 1655 O O . ARG A 1 204 ? 3.659 -6.353 17.392 1.00 85.38 204 ARG A O 1
ATOM 1662 N N . PRO A 1 205 ? 3.169 -7.982 18.896 1.00 86.88 205 PRO A N 1
ATOM 1663 C CA . PRO A 1 205 ? 2.179 -7.231 19.683 1.00 86.88 205 PRO A CA 1
ATOM 1664 C C . PRO A 1 205 ? 2.635 -5.818 20.055 1.00 86.88 205 PRO A C 1
ATOM 1666 O O . PRO A 1 205 ? 1.971 -4.823 19.780 1.00 86.88 205 PRO A O 1
ATOM 1669 N N . LYS A 1 206 ? 3.876 -5.700 20.542 1.00 88.00 206 LYS A N 1
ATOM 1670 C CA . LYS A 1 206 ? 4.491 -4.419 20.925 1.00 88.00 206 LYS A CA 1
ATOM 1671 C C . LYS A 1 206 ? 4.523 -3.384 19.790 1.00 88.00 206 LYS A C 1
ATOM 1673 O O . LYS A 1 206 ? 4.510 -2.183 20.037 1.00 88.00 206 LYS A O 1
ATOM 1678 N N . THR A 1 207 ? 4.595 -3.825 18.531 1.00 87.56 207 THR A N 1
ATOM 1679 C CA . THR A 1 207 ? 4.537 -2.921 17.373 1.00 87.56 207 THR A CA 1
ATOM 1680 C C . THR A 1 207 ? 3.118 -2.412 17.128 1.00 87.56 207 THR A C 1
ATOM 1682 O O . THR A 1 207 ? 2.967 -1.230 16.832 1.00 87.56 207 THR A O 1
ATOM 1685 N N . LEU A 1 208 ? 2.096 -3.257 17.305 1.00 90.12 208 LEU A N 1
ATOM 1686 C CA . LEU A 1 208 ? 0.695 -2.836 17.243 1.00 90.12 208 LEU A CA 1
ATOM 1687 C C . LEU A 1 208 ? 0.374 -1.828 18.350 1.00 90.12 208 LEU A C 1
ATOM 1689 O O . LEU A 1 208 ? -0.165 -0.766 18.059 1.00 90.12 208 LEU A O 1
ATOM 1693 N N . GLN A 1 209 ? 0.795 -2.101 19.588 1.00 89.94 209 GLN A N 1
ATOM 1694 C CA . GLN A 1 209 ? 0.637 -1.163 20.705 1.00 89.94 209 GLN A CA 1
ATOM 1695 C C . GLN A 1 209 ? 1.255 0.206 20.405 1.00 89.94 209 GLN A C 1
ATOM 1697 O O . GLN A 1 209 ? 0.651 1.230 20.707 1.00 89.94 209 GLN A O 1
ATOM 1702 N N . ARG A 1 210 ? 2.434 0.242 19.765 1.00 90.38 210 ARG A N 1
ATOM 1703 C CA . ARG A 1 210 ? 3.056 1.503 19.339 1.00 90.38 210 ARG A CA 1
ATOM 1704 C C . ARG A 1 210 ? 2.193 2.247 18.318 1.00 90.38 210 ARG A C 1
ATOM 1706 O O . ARG A 1 210 ? 2.026 3.450 18.465 1.00 90.38 210 ARG A O 1
ATOM 1713 N N . TYR A 1 211 ? 1.652 1.557 17.311 1.00 89.56 211 TYR A N 1
ATOM 1714 C CA . TYR A 1 211 ? 0.765 2.185 16.325 1.00 89.56 211 TYR A CA 1
ATOM 1715 C C . TYR A 1 211 ? -0.507 2.733 16.971 1.00 89.56 211 TYR A C 1
ATOM 1717 O O . TYR A 1 211 ? -0.838 3.885 16.728 1.00 89.56 211 TYR A O 1
ATOM 1725 N N . LEU A 1 212 ? -1.164 1.956 17.835 1.00 90.19 212 LEU A N 1
ATOM 1726 C CA . LEU A 1 212 ? -2.359 2.400 18.559 1.00 90.19 212 LEU A CA 1
ATOM 1727 C C . LEU A 1 212 ? -2.057 3.602 19.461 1.00 90.19 212 LEU A C 1
ATOM 1729 O O . LEU A 1 212 ? -2.799 4.576 19.447 1.00 90.19 212 LEU A O 1
ATOM 1733 N N . LYS A 1 213 ? -0.932 3.574 20.186 1.00 89.56 213 LYS A N 1
ATOM 1734 C CA . LYS A 1 213 ? -0.473 4.701 21.007 1.00 89.56 213 LYS A CA 1
ATOM 1735 C C . LYS A 1 213 ? -0.253 5.961 20.167 1.00 89.56 213 LYS A C 1
ATOM 1737 O O . LYS A 1 213 ? -0.735 7.022 20.533 1.00 89.56 213 LYS A O 1
ATOM 1742 N N . GLU A 1 214 ? 0.432 5.850 19.028 1.00 89.00 214 GLU A N 1
ATOM 1743 C CA . GLU A 1 214 ? 0.614 6.981 18.107 1.00 89.00 214 GLU A CA 1
ATOM 1744 C C . GLU A 1 214 ? -0.721 7.499 17.550 1.00 89.00 214 GLU A C 1
ATOM 1746 O O . GLU A 1 214 ? -0.908 8.709 17.473 1.00 89.00 214 GLU A O 1
ATOM 1751 N N . MET A 1 215 ? -1.649 6.606 17.193 1.00 88.12 215 MET A N 1
ATOM 1752 C CA . MET A 1 215 ? -2.956 6.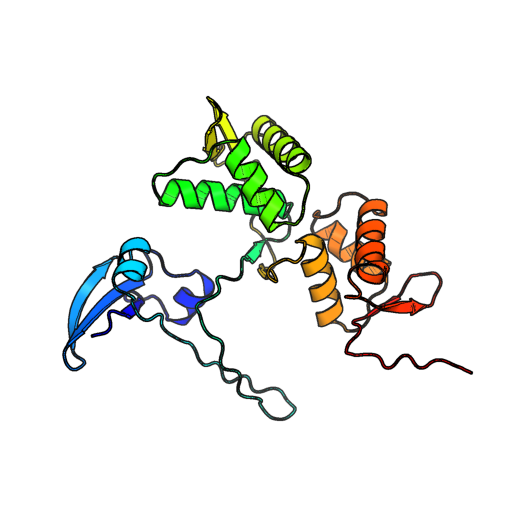982 16.643 1.00 88.12 215 MET A CA 1
ATOM 1753 C C . MET A 1 215 ? -3.842 7.715 17.655 1.00 88.12 215 MET A C 1
ATOM 1755 O O . MET A 1 215 ? -4.591 8.601 17.249 1.00 88.12 215 MET A O 1
ATOM 1759 N N . VAL A 1 216 ? -3.728 7.375 18.943 1.00 87.00 216 VAL A N 1
ATOM 1760 C CA . VAL A 1 216 ? -4.444 8.037 20.044 1.00 87.00 216 VAL A CA 1
ATOM 1761 C C . VAL A 1 216 ? -3.761 9.345 20.451 1.00 87.00 216 VAL A C 1
ATOM 1763 O O . VAL A 1 216 ? -4.395 10.391 20.492 1.00 87.00 216 VAL A O 1
ATOM 1766 N N . GLU A 1 217 ? -2.459 9.310 20.740 1.00 86.12 217 GLU A N 1
ATOM 1767 C CA . GLU A 1 217 ? -1.765 10.441 21.376 1.00 86.12 217 GLU A CA 1
ATOM 1768 C C . GLU A 1 217 ? -1.271 11.498 20.384 1.00 86.12 217 GLU A C 1
ATOM 1770 O O . GLU A 1 217 ? -1.204 12.676 20.728 1.00 86.12 217 GLU A O 1
ATOM 1775 N N . LYS A 1 218 ? -0.875 11.090 19.172 1.00 81.06 218 LYS A N 1
ATOM 1776 C CA . LYS A 1 218 ? -0.262 11.995 18.186 1.00 81.06 218 LYS A CA 1
ATOM 1777 C C . LYS A 1 218 ? -1.214 12.347 17.062 1.00 81.06 218 LYS A C 1
ATOM 1779 O O . LYS A 1 218 ? -1.389 13.521 16.763 1.00 81.06 218 LYS A O 1
ATOM 1784 N N . ASP A 1 219 ? -1.799 11.326 16.445 1.00 80.06 219 ASP A N 1
ATOM 1785 C CA . ASP A 1 219 ? -2.606 11.518 15.242 1.00 80.06 219 ASP A CA 1
ATOM 1786 C C . ASP A 1 219 ? -4.058 11.891 15.585 1.00 80.06 219 ASP A C 1
ATOM 1788 O O . ASP A 1 219 ? -4.762 12.392 14.715 1.00 80.06 219 ASP A O 1
ATOM 1792 N N . LYS A 1 220 ? -4.504 11.631 16.829 1.00 81.19 220 LYS A N 1
ATOM 1793 C CA . LYS A 1 220 ? -5.887 11.819 17.313 1.00 81.19 220 LYS A CA 1
ATOM 1794 C C . LYS A 1 220 ? -6.944 11.214 16.377 1.00 81.19 220 LYS A C 1
ATOM 1796 O O . LYS A 1 220 ? -8.020 11.754 16.178 1.00 81.19 220 LYS A O 1
ATOM 1801 N N . THR A 1 221 ? -6.612 10.080 15.765 1.00 78.94 221 THR A N 1
ATOM 1802 C CA . THR A 1 221 ? -7.505 9.363 14.832 1.00 78.94 221 THR A CA 1
ATOM 1803 C C . THR A 1 221 ? -8.327 8.281 15.525 1.00 78.94 221 THR A C 1
ATOM 1805 O O . THR A 1 221 ? -9.288 7.778 14.949 1.00 78.94 221 THR A O 1
ATOM 1808 N N . LEU A 1 222 ? -7.943 7.915 16.750 1.00 82.75 222 LEU A N 1
ATOM 1809 C CA . LEU A 1 222 ? -8.650 6.980 17.615 1.00 82.75 222 LEU A CA 1
ATOM 1810 C C . LEU A 1 222 ? -8.743 7.555 19.028 1.00 82.75 222 LEU A C 1
ATOM 1812 O O . LEU A 1 222 ? -7.812 8.205 19.499 1.00 82.75 222 LEU A O 1
ATOM 1816 N N . VAL A 1 223 ? -9.813 7.209 19.730 1.00 82.19 223 VAL A N 1
ATOM 1817 C CA . VAL A 1 223 ? -10.022 7.495 21.149 1.00 82.19 223 VAL A CA 1
ATOM 1818 C C . VAL A 1 223 ? -9.939 6.190 21.927 1.00 82.19 223 VAL A C 1
ATOM 1820 O O . VAL A 1 223 ? -10.470 5.163 21.500 1.00 82.19 223 VAL A O 1
ATOM 1823 N N . LYS A 1 224 ? -9.263 6.221 23.080 1.00 82.25 224 LYS A N 1
ATOM 1824 C CA . LYS A 1 224 ? -9.252 5.106 24.030 1.00 82.25 224 LYS A CA 1
ATOM 1825 C C . LYS A 1 224 ? -10.364 5.322 25.060 1.00 82.25 224 LYS A C 1
ATOM 1827 O O . LYS A 1 224 ? -10.239 6.204 25.900 1.00 82.25 224 LYS A O 1
ATOM 1832 N N . LEU A 1 225 ? -11.406 4.492 25.027 1.00 76.94 225 LEU A N 1
ATOM 1833 C CA . LEU A 1 225 ? -12.640 4.671 25.814 1.00 76.94 225 LEU A CA 1
ATOM 1834 C C . LEU A 1 225 ? -12.584 4.100 27.254 1.00 76.94 225 LEU A C 1
ATOM 1836 O O . LEU A 1 225 ? -13.550 4.211 27.996 1.00 76.94 225 LEU A O 1
ATOM 1840 N N . GLY A 1 226 ? -11.459 3.508 27.679 1.00 62.38 226 GLY A N 1
ATOM 1841 C CA . GLY A 1 226 ? -11.262 2.964 29.040 1.00 62.38 226 GLY A CA 1
ATOM 1842 C C . GLY A 1 226 ? -11.351 1.429 29.154 1.00 62.38 226 GLY A C 1
ATOM 1843 O O . GLY A 1 226 ? -11.748 0.747 28.212 1.00 62.38 226 GLY A O 1
ATOM 1844 N N . GLY A 1 227 ? -10.901 0.876 30.295 1.00 58.69 227 GLY A N 1
ATOM 1845 C CA . GLY A 1 227 ? -10.862 -0.569 30.616 1.00 58.69 227 GLY A CA 1
ATOM 1846 C C . GLY A 1 227 ? -9.485 -1.250 30.465 1.00 58.69 227 GLY A C 1
ATOM 1847 O O . GLY A 1 227 ? -8.700 -0.893 29.582 1.00 58.69 227 GLY A O 1
ATOM 1848 N N . GLU A 1 228 ? -9.192 -2.260 31.305 1.00 49.00 228 GLU A N 1
ATOM 1849 C CA . GLU A 1 228 ? -7.905 -3.002 31.353 1.00 49.00 228 GLU A CA 1
ATOM 1850 C C . GLU A 1 228 ? -7.477 -3.603 30.001 1.00 49.00 228 GLU A C 1
ATOM 1852 O O . GLU A 1 228 ? -6.290 -3.804 29.750 1.00 49.00 228 GLU A O 1
ATOM 1857 N N . LYS A 1 229 ? -8.435 -3.850 29.098 1.00 54.97 229 LYS A N 1
ATOM 1858 C CA . LYS A 1 229 ? -8.199 -4.459 27.780 1.00 54.97 229 LYS A CA 1
ATOM 1859 C C . LYS A 1 229 ? -8.087 -3.467 26.618 1.00 54.97 229 LYS A C 1
ATOM 1861 O O . LYS A 1 229 ? -7.892 -3.911 25.493 1.00 54.97 229 LYS A O 1
ATOM 1866 N N . GLY A 1 230 ? -8.169 -2.156 26.871 1.00 66.19 230 GLY A N 1
ATOM 1867 C CA . GLY A 1 230 ? -8.014 -1.109 25.854 1.00 66.19 230 GLY A CA 1
ATOM 1868 C C . GLY A 1 230 ? -9.089 -1.166 24.764 1.00 66.19 230 GLY A C 1
ATOM 1869 O O . GLY A 1 230 ? -8.997 -1.947 23.820 1.00 66.19 230 GLY A O 1
ATOM 1870 N N . VAL A 1 231 ? -10.102 -0.318 24.895 1.00 76.25 231 VAL A N 1
ATOM 1871 C CA . VAL A 1 231 ? -11.195 -0.184 23.927 1.00 76.25 231 VAL A CA 1
ATOM 1872 C C . VAL A 1 231 ? -10.945 1.039 23.041 1.00 76.25 231 VAL A C 1
ATOM 1874 O O . VAL A 1 231 ? -10.592 2.096 23.567 1.00 76.25 231 VAL A O 1
ATOM 1877 N N . TYR A 1 232 ? -11.104 0.895 21.723 1.00 79.19 232 TYR A N 1
ATOM 1878 C CA . TYR A 1 232 ? -10.798 1.921 20.721 1.00 79.19 232 TYR A CA 1
ATOM 1879 C C . TYR A 1 232 ? -12.014 2.234 19.838 1.00 79.19 232 TYR A C 1
ATOM 1881 O O . TYR A 1 232 ? -12.674 1.310 19.363 1.00 79.19 232 TYR A O 1
ATOM 1889 N N . GLY A 1 233 ? -12.259 3.524 19.594 1.00 68.38 233 GLY A N 1
ATOM 1890 C CA . GLY A 1 233 ? -13.281 4.056 18.677 1.00 68.38 233 GLY A CA 1
ATOM 1891 C C . GLY A 1 233 ? -12.785 5.317 17.953 1.00 68.38 233 GLY A C 1
ATOM 1892 O O . GLY A 1 233 ? -11.675 5.778 18.224 1.00 68.38 233 GLY A O 1
ATOM 1893 N N . LYS A 1 234 ? -13.565 5.869 17.017 1.00 65.38 234 LYS A N 1
ATOM 1894 C CA . LYS A 1 234 ? -13.225 7.100 16.274 1.00 65.38 234 LYS A CA 1
ATOM 1895 C C . LYS A 1 234 ? -13.609 8.372 17.031 1.00 65.38 234 LYS A C 1
ATOM 1897 O O . LYS A 1 234 ? -14.649 8.403 17.666 1.00 65.38 234 LYS A O 1
ATOM 1902 N N . ASP A 1 235 ? -12.824 9.436 16.880 1.00 56.12 235 ASP A N 1
ATOM 1903 C CA . ASP A 1 235 ? -13.050 10.727 17.563 1.00 56.12 235 ASP A CA 1
ATOM 1904 C C . ASP A 1 235 ? -14.375 11.415 17.162 1.00 56.12 235 ASP A C 1
ATOM 1906 O O . ASP A 1 235 ? -14.985 12.110 17.961 1.00 56.12 235 ASP A O 1
ATOM 1910 N N . GLU A 1 236 ? -14.878 11.166 15.948 1.00 50.28 236 GLU A N 1
ATOM 1911 C CA . GLU A 1 236 ? -16.083 11.828 15.411 1.00 50.28 236 GLU A CA 1
ATOM 1912 C C . GLU A 1 236 ? -17.420 11.167 15.816 1.00 50.28 236 GLU A C 1
ATOM 1914 O O . GLU A 1 236 ? -18.479 11.702 15.497 1.00 50.28 236 GLU A O 1
ATOM 1919 N N . GLU A 1 237 ? -17.400 10.015 16.503 1.00 47.88 237 GLU A N 1
ATOM 1920 C CA . GLU A 1 237 ? -18.615 9.259 16.875 1.00 47.88 237 GLU A CA 1
ATOM 1921 C C . GLU A 1 237 ? -18.911 9.229 18.382 1.00 47.88 237 GLU A C 1
ATOM 1923 O O . GLU A 1 237 ? -19.944 8.695 18.787 1.00 47.88 237 GLU A O 1
ATOM 1928 N N . TYR A 1 238 ? -18.050 9.809 19.222 1.00 44.41 238 TYR A N 1
ATOM 1929 C CA . TYR A 1 238 ? -18.2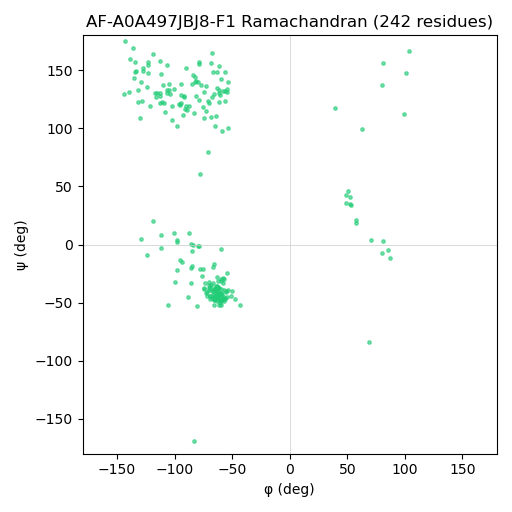40 9.797 20.673 1.00 44.41 238 TYR A CA 1
ATOM 1930 C C . TYR A 1 238 ? -18.083 11.207 21.232 1.00 44.41 238 TYR A C 1
ATOM 1932 O O . TYR A 1 238 ? -16.974 11.730 21.328 1.00 44.41 238 TYR A O 1
ATOM 1940 N N . GLU A 1 239 ? -19.196 11.805 21.668 1.00 37.19 239 GLU A N 1
ATOM 1941 C CA . GLU A 1 239 ? -19.111 12.824 22.709 1.00 37.19 239 GLU A CA 1
ATOM 1942 C C . GLU A 1 239 ? -18.409 12.173 23.899 1.00 37.19 239 GLU A C 1
ATOM 1944 O O . GLU A 1 239 ? -18.824 11.119 24.392 1.00 37.19 239 GLU A O 1
ATOM 1949 N N . VAL A 1 240 ? -17.305 12.776 24.335 1.00 38.62 240 VAL A N 1
ATOM 1950 C CA . VAL A 1 240 ? -16.692 12.442 25.614 1.00 38.62 240 VAL A CA 1
ATOM 1951 C C . VAL A 1 240 ? -17.762 12.709 26.664 1.00 38.62 240 VAL A C 1
ATOM 1953 O O . VAL A 1 240 ? -17.960 13.849 27.078 1.00 38.62 240 VAL A O 1
ATOM 1956 N N . VAL A 1 241 ? -18.472 11.664 27.088 1.00 36.91 241 VAL A N 1
ATOM 1957 C CA . VAL A 1 241 ? -19.294 11.715 28.294 1.00 36.91 241 VAL A CA 1
ATOM 1958 C C . VAL A 1 241 ? -18.305 11.749 29.453 1.00 36.91 241 VAL A C 1
ATOM 1960 O O . VAL A 1 241 ? -17.945 10.729 30.039 1.00 36.91 241 VAL A O 1
ATOM 1963 N N . GLY A 1 242 ? -17.763 12.941 29.693 1.00 30.61 242 GLY A N 1
ATOM 1964 C CA . GLY A 1 242 ? -16.971 13.258 30.863 1.00 30.61 242 GLY A CA 1
ATOM 1965 C C . GLY A 1 242 ? -17.886 13.158 32.069 1.00 30.61 242 GLY A C 1
ATOM 1966 O O . GLY A 1 242 ? -18.713 14.037 32.296 1.00 30.61 242 GLY A O 1
ATOM 1967 N N . GLY A 1 243 ? -17.765 12.049 32.793 1.00 31.16 243 GLY A N 1
ATOM 1968 C CA . GLY A 1 243 ? -18.368 11.888 34.105 1.00 31.16 243 GLY A CA 1
ATOM 1969 C C . GLY A 1 243 ? -17.804 12.922 35.077 1.00 31.16 243 GLY A C 1
ATOM 1970 O O . GLY A 1 243 ? -16.586 13.103 35.155 1.00 31.16 243 GLY A O 1
ATOM 1971 N N . LEU A 1 244 ? -18.739 13.592 35.752 1.00 29.61 244 LEU A N 1
ATOM 1972 C CA . LEU A 1 244 ? -18.584 14.276 37.037 1.00 29.61 244 LEU A CA 1
ATOM 1973 C C . LEU A 1 244 ? -17.934 13.371 38.093 1.00 29.61 244 LEU A C 1
ATOM 1975 O O . LEU A 1 244 ? -18.188 12.144 38.049 1.00 29.61 244 LEU A O 1
#

Sequence (244 aa):
MPWKVVPKPGVSVLELFDIGATRDNADLVHEVNGVVDLRLDFNRHLAEALRARMPTIRMDVETPRGGRRFARELGRRKRMLYSGSSPFRQIIDEEIRRAESLNRVYGFEELADKVAKETNEKPARIKKLMRRMHAALQIIIKDGKVYPGVKHPDIAVKREYEIIEFKPGQHPVKAAILDYVDMGGVRTYNEIEKRMMGIKWIKRPKTLQRYLKEMVEKDKTLVKLGGEKGVYGKDEEYEVVGGL

Nearest PDB structures (foldseek):
  8bij-assembly1_B  TM=5.421E-01  e=3.012E-01  Photorhabdus laumondii subsp. laumondii TTO1
  4a0c-assembly2_C  TM=2.565E-01  e=9.787E-03  Homo sapiens
  4a0l-assembly1_E  TM=3.231E-01  e=9.241E-02  Homo sapiens
  8big-assembly1_A  TM=5.252E-01  e=9.819E-01  Photorhabdus laumondii subsp. laumondii TTO1
  2hye-assembly1_C  TM=2.553E-01  e=8.711E-02  Homo sapiens

Mean predicted aligned error: 15.34 Å

Solvent-accessible surface area (backbone atoms only — not comparable to full-atom values): 14118 Å² total; per-residue (Å²): 132,64,26,28,48,42,55,33,92,96,44,48,72,63,56,37,64,78,73,47,82,38,58,91,45,19,25,35,33,35,53,56,98,87,39,82,73,45,78,40,71,32,43,72,71,60,38,61,75,57,58,35,43,72,75,71,66,75,55,80,52,81,49,102,82,68,59,64,83,52,82,58,79,77,84,68,83,63,53,69,43,42,32,62,33,43,62,69,60,51,54,52,53,51,51,45,51,54,26,50,79,65,80,42,74,44,41,50,65,58,49,19,46,52,52,12,65,57,41,76,48,59,38,72,58,42,47,55,47,51,53,51,34,32,76,56,39,42,26,40,75,55,97,62,28,45,42,79,33,55,94,40,81,92,48,34,83,52,70,62,56,66,83,44,74,52,59,89,85,47,37,66,70,58,42,55,52,49,55,59,27,66,79,60,47,65,38,41,45,66,56,53,46,54,55,45,45,72,32,51,62,45,92,47,71,72,58,52,54,49,51,53,48,42,30,39,76,71,66,56,62,32,37,75,79,58,67,101,66,44,30,36,31,50,59,92,80,51,80,81,81,75,76,130

Radius of gyration: 21.72 Å; Cα contacts (8 Å, |Δi|>4): 364; chains: 1; bounding box: 57×38×72 Å

Foldseek 3Di:
DAWAKDFDPPADLVNCLVVPADQVTIWTFDDDPNDGPDIGRDDPVVCVVRVHHYDFDFDFDDDPPGTDGDGDDSPDPFDKAAFQFARLLVLLLVVQVVCVVVVHWDFLQRSLVVSCQFQVHDSVVSSVVVVVLCVLQCWPQDPRIIHGGDPDQVSHGDRDHDIQTDDTPYHPLLSVLLVVCVVPFKDWLVRSCVVSVVSPNDPDSVVVVVSVCCCVPPVVQWHFPDDPRTMIGGPVPDDPPPDD

Secondary structure (DSSP, 8-state):
--EEEEEPTT--HHHHHHH---TTTEEEEEEETTEEEEEEE--HHHHHHTTPBP---EEE---TT-PPEEE--TTS---EEETTS-HHHHHHHHHHHHHHHTT--EEHHHHHHHHHHHHT--HHHHHHHHHHHHHTTSEEEETTEEEE-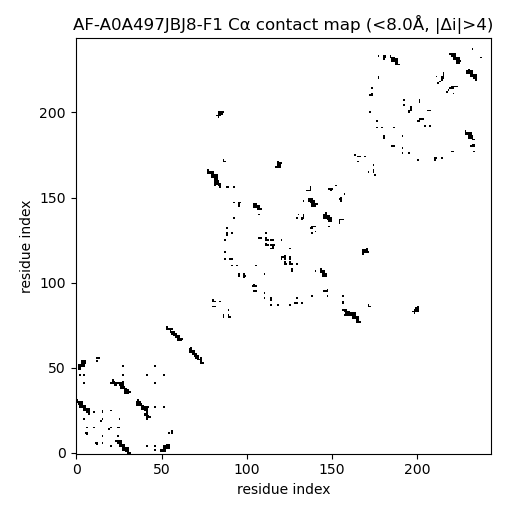---TTTS----S-EEEPPTTS-HHHHHHHHHHHTTS-EEHHHHHHHHHHTTS-S-HHHHHHHHHHHHHTS--SEE--TTTTEEE-TTS-------